Protein AF-0000000082277315 (afdb_homodimer)

InterPro domains:
  IPR001245 Serine-threonine/tyrosine-protein kinase, catalytic domain [PF07714] (69-162)
  IPR051681 Serine/Threonine Kinases and Pseudokinases [PTHR44329] (11-164)

Solvent-accessible surface area (backbone atoms only — not comparable to full-atom values): 19439 Å² total; per-residue (Å²): 88,40,28,60,16,49,54,48,20,63,37,40,36,70,86,67,42,54,58,70,57,54,70,34,89,86,45,87,74,48,63,67,55,51,46,50,50,53,29,51,53,30,44,48,53,31,43,68,71,67,44,79,49,62,67,54,46,22,33,33,71,58,37,20,47,40,60,59,55,57,34,49,66,54,69,73,36,47,70,58,49,49,32,45,37,27,26,23,46,17,48,48,43,46,23,73,73,66,74,42,64,61,56,69,90,52,57,48,82,54,45,53,57,40,38,62,71,63,49,72,74,80,70,58,62,77,53,70,68,38,85,45,59,60,48,46,28,48,49,52,30,22,55,46,25,54,38,70,53,57,91,74,25,54,52,34,57,59,41,23,48,42,33,45,52,34,49,52,53,54,50,50,54,50,48,55,53,49,54,58,61,63,72,102,88,39,26,58,19,54,47,53,19,56,39,40,37,68,87,67,42,53,57,70,57,54,70,34,89,85,44,89,74,49,62,66,55,50,45,49,50,53,27,52,53,31,44,48,53,31,44,67,72,67,46,79,49,60,67,52,44,21,35,31,71,54,41,18,48,37,61,59,54,58,34,48,65,53,69,74,37,46,72,58,49,50,32,44,42,26,25,22,46,17,47,50,44,46,22,72,74,66,74,44,63,61,56,69,90,50,57,48,81,55,44,55,58,40,39,62,71,64,49,72,74,81,69,57,64,77,54,69,68,37,85,45,61,59,46,46,26,49,50,51,30,21,56,45,27,54,39,71,53,57,91,76,25,54,51,36,58,57,40,23,48,42,33,45,51,34,52,52,54,53,50,50,56,51,48,56,52,50,52,57,59,64,70,99

Nearest PDB structures (foldseek):
  5ar7-assembly1_B  TM=7.232E-01  e=1.746E-03  Homo sapiens
  5wnj-assembly1_A  TM=7.230E-01  e=2.584E-03  Mus musculus
  5wnm-assembly1_A  TM=7.225E-01  e=2.850E-03  Mus musculus
  5wnl-assembly1_A  TM=7.245E-01  e=2.850E-03  Mus musculus
  5wni-assembly1_A  TM=7.100E-01  e=3.467E-03  Mus musculus

Secondary structure (DSSP, 8-state):
-----TTT-TTEETTTEEGGGGGSTT----HHHHHHHHHHHHHHHHHHHH---TT---SSTTT--SSTT--HHHHHTHHHHHHHHHHHHHHHHHHHHHSS-TTTTS-HHHHHHHHHTT--PPPPHHHHT---HHHHHHHHHHHHHT-SSGGGSPPHHHHHHHHHHHHHHHHHHHHHHHHHHH--/----BTTTBTTB-TTSSBGGGGGSTT----HHHHHHHHHHHHHHHHHHHH---TT---SSTTTTS-STT--HHHHHTHHHHHHHHHHHHHHHHHHHHHSS-TTTTS-HHHHHHHHHTT--PPPPHHHHT---HHHHHHHHHHHHHT-SSTTTSPPHHHHHHHHHHHHHHHHHHHHHHHHHHHH-

Structure (mmCIF, N/CA/C/O backbone):
data_AF-0000000082277315-model_v1
#
loop_
_entity.id
_entity.type
_entity.pdbx_description
1 polymer 'Protein tyrosine kinase'
#
loop_
_atom_site.group_PDB
_atom_site.id
_atom_site.type_symbol
_atom_site.label_atom_id
_atom_site.label_alt_id
_atom_site.label_comp_id
_atom_site.label_asym_id
_atom_site.label_entity_id
_atom_site.label_seq_id
_atom_site.pdbx_PDB_ins_code
_atom_site.Cartn_x
_atom_site.Cartn_y
_atom_site.Cartn_z
_atom_site.occupancy
_atom_site.B_iso_or_equiv
_atom_site.auth_seq_id
_atom_site.auth_comp_id
_atom_site.auth_asym_id
_atom_site.auth_atom_id
_atom_site.pdbx_PDB_model_num
ATOM 1 N N . MET A 1 1 ? -10.641 8.383 -9.906 1 24.12 1 MET A N 1
ATOM 2 C CA . MET A 1 1 ? -10.391 7.102 -9.242 1 24.12 1 MET A CA 1
ATOM 3 C C . MET A 1 1 ? -9.148 7.18 -8.359 1 24.12 1 MET A C 1
ATOM 5 O O . MET A 1 1 ? -8.07 7.547 -8.828 1 24.12 1 MET A O 1
ATOM 9 N N . TYR A 1 2 ? -9.297 7.551 -7.047 1 28.55 2 TYR A N 1
ATOM 10 C CA . TYR A 1 2 ? -8.289 7.711 -6.004 1 28.55 2 TYR A CA 1
ATOM 11 C C . TYR A 1 2 ? -7.762 6.359 -5.543 1 28.55 2 TYR A C 1
ATOM 13 O O . TYR A 1 2 ? -8.508 5.379 -5.488 1 28.55 2 TYR A O 1
ATOM 21 N N . GLY A 1 3 ? -6.621 6 -6.145 1 31.67 3 GLY A N 1
ATOM 22 C CA . GLY A 1 3 ? -6.098 4.734 -5.668 1 31.67 3 GLY A CA 1
ATOM 23 C C . GLY A 1 3 ? -5.289 4.863 -4.391 1 31.67 3 GLY A C 1
ATOM 24 O O . GLY A 1 3 ? -4.664 5.898 -4.148 1 31.67 3 GLY A O 1
ATOM 25 N N . TYR A 1 4 ? -5.926 4.379 -3.238 1 34.5 4 TYR A N 1
ATOM 26 C CA . TYR A 1 4 ? -5.215 4.32 -1.966 1 34.5 4 TYR A CA 1
ATOM 27 C C . TYR A 1 4 ? -4.207 3.176 -1.954 1 34.5 4 TYR A C 1
ATOM 29 O O . TYR A 1 4 ? -4.543 2.041 -2.301 1 34.5 4 TYR A O 1
ATOM 37 N N . CYS A 1 5 ? -3.027 3.422 -2.459 1 42.03 5 CYS A N 1
ATOM 38 C CA . CYS A 1 5 ? -2.025 2.391 -2.207 1 42.03 5 CYS A CA 1
ATOM 39 C C . CYS A 1 5 ? -1.66 2.334 -0.729 1 42.03 5 CYS A C 1
ATOM 41 O O . CYS A 1 5 ? -1.348 3.361 -0.122 1 42.03 5 CYS A O 1
ATOM 43 N N . SER A 1 6 ? -2.275 1.57 -0.048 1 37.38 6 SER A N 1
ATOM 44 C CA . SER A 1 6 ? -2.096 1.473 1.396 1 37.38 6 SER A CA 1
ATOM 45 C C . SER A 1 6 ? -0.789 2.123 1.837 1 37.38 6 SER A C 1
ATOM 47 O O . SER A 1 6 ? -0.78 2.959 2.744 1 37.38 6 SER A O 1
ATOM 49 N N . ASN A 1 7 ? 0.272 1.449 1.698 1 36.53 7 ASN A N 1
ATOM 50 C CA . ASN A 1 7 ? 1.237 2.137 2.549 1 36.53 7 ASN A CA 1
ATOM 51 C C . ASN A 1 7 ? 1.372 3.607 2.17 1 36.53 7 ASN A C 1
ATOM 53 O O . ASN A 1 7 ? 1.562 4.461 3.039 1 36.53 7 ASN A O 1
ATOM 57 N N . THR A 1 8 ? 1.85 4.465 1.651 1 38.5 8 THR A N 1
ATOM 58 C CA . THR A 1 8 ? 1.68 5.902 1.469 1 38.5 8 THR A CA 1
ATOM 59 C C . THR A 1 8 ? 1.26 6.219 0.036 1 38.5 8 THR A C 1
ATOM 61 O O . THR A 1 8 ? 2.109 6.422 -0.834 1 38.5 8 THR A O 1
ATOM 64 N N . GLY A 1 9 ? 0.463 5.395 -0.695 1 41.62 9 GLY A N 1
ATOM 65 C CA . GLY A 1 9 ? -0.089 5.664 -2.014 1 41.62 9 GLY A CA 1
ATOM 66 C C . GLY A 1 9 ? -0.983 6.891 -2.045 1 41.62 9 GLY A C 1
ATOM 67 O O . GLY A 1 9 ? -1.842 7.016 -2.922 1 41.62 9 GLY A O 1
ATOM 68 N N . LEU A 1 10 ? -1.229 7.434 -1.082 1 45.22 10 LEU A N 1
ATOM 69 C CA . LEU A 1 10 ? -2.215 8.492 -0.893 1 45.22 10 LEU A CA 1
ATOM 70 C C . LEU A 1 10 ? -2.176 9.484 -2.053 1 45.22 10 LEU A C 1
ATOM 72 O O . LEU A 1 10 ? -3.074 10.32 -2.191 1 45.22 10 LEU A O 1
ATOM 76 N N . PHE A 1 11 ? -1.15 9.414 -2.82 1 45.09 11 PHE A N 1
ATOM 77 C CA . PHE A 1 11 ? -1.023 10.742 -3.406 1 45.09 11 PHE A CA 1
ATOM 78 C C . PHE A 1 11 ? -1.822 10.844 -4.699 1 45.09 11 PHE A C 1
ATOM 80 O O . PHE A 1 11 ? -1.631 11.773 -5.484 1 45.09 11 PHE A O 1
ATOM 87 N N . ASN A 1 12 ? -2.662 9.75 -5.047 1 44.44 12 ASN A N 1
ATOM 88 C CA . ASN A 1 12 ? -3.367 10.18 -6.246 1 44.44 12 ASN A CA 1
ATOM 89 C C . ASN A 1 12 ? -4.512 11.133 -5.914 1 44.44 12 ASN A C 1
ATOM 91 O O . ASN A 1 12 ? -5.289 10.875 -4.992 1 44.44 12 ASN A O 1
ATOM 95 N N . TYR A 1 13 ? -4.289 12.43 -6.145 1 43.78 13 TYR A N 1
ATOM 96 C CA . TYR A 1 13 ? -5.324 13.438 -5.934 1 43.78 13 TYR A CA 1
ATOM 97 C C . TYR A 1 13 ? -6.488 13.234 -6.898 1 43.78 13 TYR A C 1
ATOM 99 O O . TYR A 1 13 ? -6.309 12.703 -7.996 1 43.78 13 TYR A O 1
ATOM 107 N N . ALA A 1 14 ? -7.723 13.383 -6.367 1 41.81 14 ALA A N 1
ATOM 108 C CA . ALA A 1 14 ? -9.047 13.156 -6.934 1 41.81 14 ALA A CA 1
ATOM 109 C C . ALA A 1 14 ? -9.055 13.414 -8.438 1 41.81 14 ALA A C 1
ATOM 111 O O . ALA A 1 14 ? -9.727 12.711 -9.195 1 41.81 14 ALA A O 1
ATOM 112 N N . ASP A 1 15 ? -8.562 14.359 -8.914 1 41.91 15 ASP A N 1
ATOM 113 C CA . ASP A 1 15 ? -8.75 14.641 -10.336 1 41.91 15 ASP A CA 1
ATOM 114 C C . ASP A 1 15 ? -7.77 13.844 -11.188 1 41.91 15 ASP A C 1
ATOM 116 O O . ASP A 1 15 ? -7.559 14.156 -12.359 1 41.91 15 ASP A O 1
ATOM 120 N N . GLY A 1 16 ? -7.297 12.891 -10.688 1 45 16 GLY A N 1
ATOM 121 C CA . GLY A 1 16 ? -6.512 12.023 -11.555 1 45 16 GLY A CA 1
ATOM 122 C C . GLY A 1 16 ? -5.039 12.383 -11.578 1 45 16 GLY A C 1
ATOM 123 O O . GLY A 1 16 ? -4.27 11.805 -12.352 1 45 16 GLY A O 1
ATOM 124 N N . GLY A 1 17 ? -4.57 13.438 -10.914 1 49.12 17 GLY A N 1
ATOM 125 C CA . GLY A 1 17 ? -3.18 13.852 -10.992 1 49.12 17 GLY A CA 1
ATOM 126 C C . GLY A 1 17 ? -2.395 13.547 -9.727 1 49.12 17 GLY A C 1
ATOM 127 O O . GLY A 1 17 ? -2.926 12.953 -8.789 1 49.12 17 GLY A O 1
ATOM 128 N N . ASP A 1 18 ? -1.073 13.617 -9.82 1 55.69 18 ASP A N 1
ATOM 129 C CA . ASP A 1 18 ? -0.131 13.492 -8.719 1 55.69 18 ASP A CA 1
ATOM 130 C C . ASP A 1 18 ? -0.121 14.75 -7.855 1 55.69 18 ASP A C 1
ATOM 132 O O . ASP A 1 18 ? -0.297 15.859 -8.367 1 55.69 18 ASP A O 1
ATOM 136 N N . LEU A 1 19 ? -0.274 14.617 -6.441 1 64.5 19 LEU A N 1
ATOM 137 C CA . LEU A 1 19 ? -0.244 15.727 -5.496 1 64.5 19 LEU A CA 1
ATOM 138 C C . LEU A 1 19 ? 0.859 16.719 -5.855 1 64.5 19 LEU A C 1
ATOM 140 O O . LEU A 1 19 ? 0.729 17.922 -5.605 1 64.5 19 LEU A O 1
ATOM 144 N N . TYR A 1 20 ? 1.837 16.203 -6.523 1 63.91 20 TYR A N 1
ATOM 145 C CA . TYR A 1 20 ? 2.969 17.062 -6.883 1 63.91 20 TYR A CA 1
ATOM 146 C C . TYR A 1 20 ? 2.576 18.062 -7.961 1 63.91 20 TYR A C 1
ATOM 148 O O . TYR A 1 20 ? 3.172 19.125 -8.062 1 63.91 20 TYR A O 1
ATOM 156 N N . ASP A 1 21 ? 1.551 17.609 -8.68 1 65.56 21 ASP A N 1
ATOM 157 C CA . ASP A 1 21 ? 1.138 18.469 -9.781 1 65.56 21 ASP A CA 1
ATOM 158 C C . ASP A 1 21 ? 0.374 19.688 -9.273 1 65.56 21 ASP A C 1
ATOM 160 O O . ASP A 1 21 ? 0.238 20.688 -9.984 1 65.56 21 ASP A O 1
ATOM 164 N N . ILE A 1 22 ? -0.056 19.562 -8.078 1 66.75 22 ILE A N 1
ATOM 165 C CA . ILE A 1 22 ? -0.877 20.625 -7.52 1 66.75 22 ILE A CA 1
ATOM 166 C C . ILE A 1 22 ? -0.045 21.906 -7.383 1 66.75 22 ILE A C 1
ATOM 168 O O . ILE A 1 22 ? -0.572 23.016 -7.492 1 66.75 22 ILE A O 1
ATOM 172 N N . PHE A 1 23 ? 1.236 21.734 -7.133 1 64.44 23 PHE A N 1
ATOM 173 C CA . PHE A 1 23 ? 2.047 22.922 -6.859 1 64.44 23 PHE A CA 1
ATOM 174 C C . PHE A 1 23 ? 2.807 23.359 -8.102 1 64.44 23 PHE A C 1
ATOM 176 O O . PHE A 1 23 ? 3.672 24.234 -8.039 1 64.44 23 PHE A O 1
ATOM 183 N N . ASP A 1 24 ? 2.516 22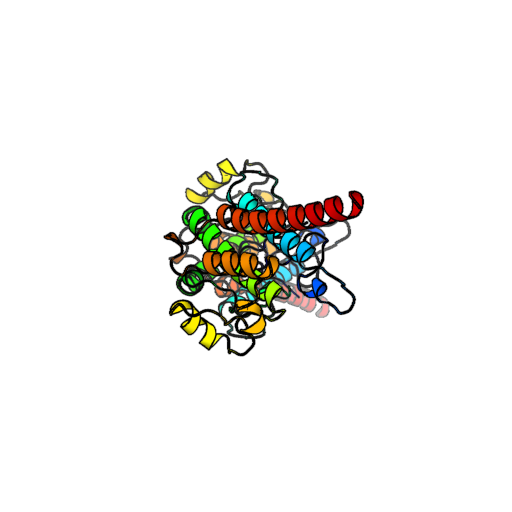.688 -9.125 1 62.91 24 ASP A N 1
ATOM 184 C CA . ASP A 1 24 ? 3.146 23.172 -10.352 1 62.91 24 ASP A CA 1
ATOM 185 C C . ASP A 1 24 ? 2.678 24.594 -10.695 1 62.91 24 ASP A C 1
ATOM 187 O O . ASP A 1 24 ? 1.579 25 -10.312 1 62.91 24 ASP A O 1
ATOM 191 N N . ALA A 1 25 ? 3.67 25.422 -11.195 1 58.97 25 ALA A N 1
ATOM 192 C CA . ALA A 1 25 ? 3.652 26.859 -11.477 1 58.97 25 ALA A CA 1
ATOM 193 C C . ALA A 1 25 ? 2.289 27.297 -12.008 1 58.97 25 ALA A C 1
ATOM 195 O O . ALA A 1 25 ? 1.858 28.422 -11.766 1 58.97 25 ALA A O 1
ATOM 196 N N . ASN A 1 26 ? 1.71 26.406 -12.625 1 56.66 26 ASN A N 1
ATOM 197 C CA . ASN A 1 26 ? 0.516 26.922 -13.289 1 56.66 26 ASN A CA 1
ATOM 198 C C . ASN A 1 26 ? -0.729 26.719 -12.422 1 56.66 26 ASN A C 1
ATOM 200 O O . ASN A 1 26 ? -1.847 26.984 -12.875 1 56.66 26 ASN A O 1
ATOM 204 N N . THR A 1 27 ? -0.459 26.281 -11.227 1 62.97 27 THR A N 1
ATOM 205 C CA . THR A 1 27 ? -1.679 26.047 -10.461 1 62.97 27 THR A CA 1
ATOM 206 C C . THR A 1 27 ? -1.83 27.094 -9.367 1 62.97 27 THR A C 1
ATOM 208 O O . THR A 1 27 ? -0.879 27.375 -8.633 1 62.97 27 THR A O 1
ATOM 211 N N . ASN A 1 28 ? -2.799 28.062 -9.5 1 77.69 28 ASN A N 1
ATOM 212 C CA . ASN A 1 28 ? -3.193 29 -8.461 1 77.69 28 ASN A CA 1
ATOM 213 C C . ASN A 1 28 ? -4.145 28.359 -7.457 1 77.69 28 ASN A C 1
ATOM 215 O O . ASN A 1 28 ? -5.312 28.734 -7.367 1 77.69 28 ASN A O 1
ATOM 219 N N . ILE A 1 29 ? -3.607 27.438 -6.629 1 82.12 29 ILE A N 1
ATOM 220 C CA . ILE A 1 29 ? -4.461 26.75 -5.664 1 82.12 29 ILE A CA 1
ATOM 221 C C . ILE A 1 29 ? -4.5 27.547 -4.359 1 82.12 29 ILE A C 1
ATOM 223 O O . ILE A 1 29 ? -3.465 28 -3.869 1 82.12 29 ILE A O 1
ATOM 227 N N . THR A 1 30 ? -5.762 27.844 -3.873 1 88.94 30 THR A N 1
ATOM 228 C CA . THR A 1 30 ? -5.961 28.625 -2.654 1 88.94 30 THR A CA 1
ATOM 229 C C . THR A 1 30 ? -5.82 27.734 -1.42 1 88.94 30 THR A C 1
ATOM 231 O O . THR A 1 30 ? -5.945 26.516 -1.511 1 88.94 30 THR A O 1
ATOM 234 N N . PRO A 1 31 ? -5.598 28.328 -0.306 1 91.19 31 PRO A N 1
ATOM 235 C CA . PRO A 1 31 ? -5.566 27.578 0.947 1 91.19 31 PRO A CA 1
ATOM 236 C C . PRO A 1 31 ? -6.859 26.812 1.208 1 91.19 31 PRO A C 1
ATOM 238 O O . PRO A 1 31 ? -6.828 25.688 1.729 1 91.19 31 PRO A O 1
ATOM 241 N N . GLN A 1 32 ? -7.906 27.438 0.818 1 92.44 32 GLN A N 1
ATOM 242 C CA . GLN A 1 32 ? -9.188 26.766 1.01 1 92.44 32 GLN A CA 1
ATOM 243 C C . GLN A 1 32 ? -9.289 25.516 0.15 1 92.44 32 GLN A C 1
ATOM 245 O O . GLN A 1 32 ? -9.781 24.469 0.607 1 92.44 32 GLN A O 1
ATOM 250 N N . GLN A 1 33 ? -8.828 25.609 -1.026 1 88.38 33 GLN A N 1
ATOM 251 C CA . GLN A 1 33 ? -8.828 24.453 -1.924 1 88.38 33 GLN A CA 1
ATOM 252 C C . GLN A 1 33 ? -7.91 23.359 -1.406 1 88.38 33 GLN A C 1
ATOM 254 O O . GLN A 1 33 ? -8.242 22.172 -1.482 1 88.38 33 GLN A O 1
ATOM 259 N N . LEU A 1 34 ? -6.797 23.719 -0.862 1 89.06 34 LEU A N 1
ATOM 260 C CA . LEU A 1 34 ? -5.859 22.75 -0.308 1 89.06 34 LEU A CA 1
ATOM 261 C C . LEU A 1 34 ? -6.473 22.031 0.888 1 89.06 34 LEU A C 1
ATOM 263 O O . LEU A 1 34 ? -6.328 20.812 1.023 1 89.06 34 LEU A O 1
ATOM 267 N N . LEU A 1 35 ? -7.125 22.812 1.661 1 92.94 35 LEU A N 1
ATOM 268 C CA . LEU A 1 35 ? -7.789 22.219 2.818 1 92.94 35 LEU A CA 1
ATOM 269 C C . LEU A 1 35 ? -8.891 21.266 2.385 1 92.94 35 LEU A C 1
ATOM 271 O O . LEU A 1 35 ? -9.094 20.219 3.004 1 92.94 35 LEU A O 1
ATOM 275 N N . HIS A 1 36 ? -9.594 21.641 1.36 1 90.25 36 HIS A N 1
ATOM 276 C CA . HIS A 1 36 ? -10.641 20.781 0.815 1 90.25 36 HIS A CA 1
ATOM 277 C C . HIS A 1 36 ? -10.062 19.484 0.282 1 90.25 36 HIS A C 1
ATOM 279 O O . HIS A 1 36 ? -10.625 18.406 0.5 1 90.25 36 HIS A O 1
ATOM 285 N N . ILE A 1 37 ? -8.984 19.547 -0.339 1 84.19 37 ILE A N 1
ATOM 286 C CA . ILE A 1 37 ? -8.297 18.359 -0.854 1 84.19 37 ILE A CA 1
ATOM 287 C C . ILE A 1 37 ? -7.875 17.469 0.307 1 84.19 37 ILE A C 1
ATOM 289 O O . ILE A 1 37 ? -8.117 16.266 0.284 1 84.19 37 ILE A O 1
ATOM 293 N N . ALA A 1 38 ? -7.301 18.109 1.298 1 89.5 38 ALA A N 1
ATOM 294 C CA . ALA A 1 38 ? -6.859 17.359 2.471 1 89.5 38 ALA A CA 1
ATOM 295 C C . ALA A 1 38 ? -8.023 16.641 3.131 1 89.5 38 ALA A C 1
ATOM 297 O O . ALA A 1 38 ? -7.922 15.453 3.469 1 89.5 38 ALA A O 1
ATOM 298 N N . TYR A 1 39 ? -9.117 17.328 3.213 1 90.88 39 TYR A N 1
ATOM 299 C CA . TYR A 1 39 ? -10.312 16.75 3.811 1 90.88 39 TYR A CA 1
ATOM 300 C C . TYR A 1 39 ? -10.812 15.57 2.994 1 90.88 39 TYR A C 1
ATOM 302 O O . TYR A 1 39 ? -11.094 14.5 3.547 1 90.88 39 TYR A O 1
ATOM 310 N N . ASN A 1 40 ? -10.867 15.727 1.747 1 84.19 40 ASN A N 1
ATOM 311 C CA . ASN A 1 40 ? -11.406 14.688 0.871 1 84.19 40 ASN A CA 1
ATOM 312 C C . ASN A 1 40 ? -10.531 13.438 0.886 1 84.19 40 ASN A C 1
ATOM 314 O O . ASN A 1 40 ? -11.047 12.312 0.921 1 84.19 40 ASN A O 1
ATOM 318 N N . ILE A 1 41 ? -9.273 13.625 0.928 1 80.81 41 ILE A N 1
ATOM 319 C CA . ILE A 1 41 ? -8.367 12.484 0.966 1 80.81 41 ILE A CA 1
ATOM 320 C C . ILE A 1 41 ? -8.523 11.742 2.295 1 80.81 41 ILE A C 1
ATOM 322 O O . ILE A 1 41 ? -8.586 10.516 2.326 1 80.81 41 ILE A O 1
ATOM 326 N N . THR A 1 42 ? -8.602 12.492 3.338 1 87.31 42 THR A N 1
ATOM 327 C CA . THR A 1 42 ? -8.719 11.898 4.664 1 87.31 42 THR A CA 1
ATOM 328 C C . THR A 1 42 ? -10.039 11.148 4.805 1 87.31 42 THR A C 1
ATOM 330 O O . THR A 1 42 ? -10.086 10.062 5.375 1 87.31 42 THR A O 1
ATOM 333 N N . MET A 1 43 ? -11.07 11.75 4.273 1 86.06 43 MET A N 1
ATOM 334 C CA . MET A 1 43 ? -12.375 11.094 4.316 1 86.06 43 MET A CA 1
ATOM 335 C C . MET A 1 43 ? -12.367 9.812 3.479 1 86.06 43 MET A C 1
ATOM 337 O O . MET A 1 43 ? -13 8.828 3.844 1 86.06 43 MET A O 1
ATOM 341 N N . SER A 1 44 ? -11.688 9.906 2.385 1 78.06 44 SER A N 1
ATOM 342 C CA . SER A 1 44 ? -11.57 8.711 1.558 1 78.06 44 SER A CA 1
ATOM 343 C C . SER A 1 44 ? -10.852 7.59 2.305 1 78.06 44 SER A C 1
ATOM 345 O O . SER A 1 44 ? -11.227 6.422 2.197 1 78.06 44 SER A O 1
ATOM 347 N N . LEU A 1 45 ? -9.812 7.945 3.033 1 79.12 45 LEU A N 1
ATOM 348 C CA . LEU A 1 45 ? -9.094 6.984 3.863 1 79.12 45 LEU A CA 1
ATOM 349 C C . LEU A 1 45 ? -10.023 6.352 4.891 1 79.12 45 LEU A C 1
ATOM 351 O O . LEU A 1 45 ? -9.984 5.137 5.102 1 79.12 45 LEU A O 1
ATOM 355 N N . HIS A 1 46 ? -10.82 7.168 5.5 1 82.5 46 HIS A N 1
ATOM 356 C CA . HIS A 1 46 ? -11.781 6.672 6.477 1 82.5 46 HIS A CA 1
ATOM 357 C C . HIS A 1 46 ? -12.734 5.668 5.844 1 82.5 46 HIS A C 1
ATOM 359 O O . HIS A 1 46 ? -12.969 4.594 6.398 1 82.5 46 HIS A O 1
ATOM 365 N N . HIS A 1 47 ? -13.266 6.004 4.719 1 76.62 47 HIS A N 1
ATOM 366 C CA . HIS A 1 47 ? -14.234 5.145 4.043 1 76.62 47 HIS A CA 1
ATOM 367 C C . HIS A 1 47 ? -13.594 3.836 3.596 1 76.62 47 HIS A C 1
ATOM 369 O O . HIS A 1 47 ? -14.227 2.779 3.658 1 76.62 47 HIS A O 1
ATOM 375 N N . ALA A 1 48 ? -12.391 3.961 3.152 1 70.56 48 ALA A N 1
ATOM 376 C CA . ALA A 1 48 ? -11.68 2.771 2.693 1 70.56 48 ALA A CA 1
ATOM 377 C C . ALA A 1 48 ? -11.508 1.761 3.826 1 70.56 48 ALA A C 1
ATOM 379 O O . ALA A 1 48 ? -11.5 0.55 3.588 1 70.56 48 ALA A O 1
ATOM 380 N N . HIS A 1 49 ? -11.398 2.209 5.031 1 73 49 HIS A N 1
ATOM 381 C CA . HIS A 1 49 ? -11.133 1.316 6.152 1 73 49 HIS A CA 1
ATOM 382 C C . HIS A 1 49 ? -12.422 0.942 6.879 1 73 49 HIS A C 1
ATOM 384 O O . HIS A 1 49 ? -12.445 0.001 7.672 1 73 49 HIS A O 1
ATOM 390 N N . ASN A 1 50 ? -13.461 1.627 6.754 1 65.75 50 ASN A N 1
ATOM 391 C CA . ASN A 1 50 ? -14.664 1.371 7.539 1 65.75 50 ASN A CA 1
ATOM 392 C C . ASN A 1 50 ? -15.828 0.929 6.656 1 65.75 50 ASN A C 1
ATOM 394 O O . ASN A 1 50 ? -16.875 0.514 7.16 1 65.75 50 ASN A O 1
ATOM 398 N N . PHE A 1 51 ? -15.914 1.322 5.41 1 55.72 51 PHE A N 1
ATOM 399 C CA . PHE A 1 51 ? -17.062 0.906 4.605 1 55.72 51 PHE A CA 1
ATOM 400 C C . PHE A 1 51 ? -16.734 -0.356 3.814 1 55.72 51 PHE A C 1
ATOM 402 O O . PHE A 1 51 ? -15.609 -0.52 3.332 1 55.72 51 PHE A O 1
ATOM 409 N N . ASP A 1 52 ? -17.312 -1.422 4.254 1 49.41 52 ASP A N 1
ATOM 410 C CA . ASP A 1 52 ? -17.344 -2.695 3.539 1 49.41 52 ASP A CA 1
ATOM 411 C C . ASP A 1 52 ? -17.688 -2.488 2.066 1 49.41 52 ASP A C 1
ATOM 413 O O . ASP A 1 52 ? -18.188 -3.406 1.404 1 49.41 52 ASP A O 1
ATOM 417 N N . ASP A 1 53 ? -17.75 -1.292 1.78 1 43.59 53 ASP A N 1
ATOM 418 C CA . ASP A 1 53 ? -18.266 -1.181 0.42 1 43.59 53 ASP A CA 1
ATOM 419 C C . ASP A 1 53 ? -17.375 -1.916 -0.572 1 43.59 53 ASP A C 1
ATOM 421 O O . ASP A 1 53 ? -16.172 -1.642 -0.653 1 43.59 53 ASP A O 1
ATOM 425 N N . GLU A 1 54 ? -17.891 -3.076 -0.729 1 43.31 54 GLU A N 1
ATOM 426 C CA . GLU A 1 54 ? -17.375 -3.957 -1.78 1 43.31 54 GLU A CA 1
ATOM 427 C C . GLU A 1 54 ? -16.734 -3.156 -2.904 1 43.31 54 GLU A C 1
ATOM 429 O O . GLU A 1 54 ? -15.867 -3.674 -3.621 1 43.31 54 GLU A O 1
ATOM 434 N N . ASP A 1 55 ? -17.391 -1.971 -3.186 1 38.53 55 ASP A N 1
ATOM 435 C CA . ASP A 1 55 ? -17.094 -1.244 -4.414 1 38.53 55 ASP A CA 1
ATOM 436 C C . ASP A 1 55 ? -15.969 -0.239 -4.195 1 38.53 55 ASP A C 1
ATOM 438 O O . ASP A 1 55 ? -15.711 0.616 -5.047 1 38.53 55 ASP A O 1
ATOM 442 N N . ALA A 1 56 ? -15.711 -0.111 -2.938 1 39.12 56 ALA A N 1
ATOM 443 C CA . ALA A 1 56 ? -14.742 0.975 -2.826 1 39.12 56 ALA A CA 1
ATOM 444 C C . ALA A 1 56 ? -13.492 0.678 -3.648 1 39.12 56 ALA A C 1
ATOM 446 O O . ALA A 1 56 ? -12.68 -0.173 -3.273 1 39.12 56 ALA A O 1
ATOM 447 N N . ARG A 1 57 ? -13.805 0.666 -4.945 1 34.19 57 ARG A N 1
ATOM 448 C CA . ARG A 1 57 ? -12.781 0.557 -5.984 1 34.19 57 ARG A CA 1
ATOM 449 C C . ARG A 1 57 ? -11.656 1.558 -5.75 1 34.19 57 ARG A C 1
ATOM 451 O O . ARG A 1 57 ? -11.906 2.76 -5.629 1 34.19 57 ARG A O 1
ATOM 458 N N . CYS A 1 58 ? -10.922 1.192 -4.84 1 35.41 58 CYS A N 1
ATOM 459 C CA . CYS A 1 58 ? -9.773 2.082 -4.914 1 35.41 58 CYS A CA 1
ATOM 460 C C . CYS A 1 58 ? -9.492 2.49 -6.355 1 35.41 58 CYS A C 1
ATOM 462 O O . CYS A 1 58 ? -9.711 1.708 -7.281 1 35.41 58 CYS A O 1
ATOM 464 N N . GLY A 1 59 ? -9.977 3.525 -6.609 1 32.41 59 GLY A N 1
ATOM 465 C CA . GLY A 1 59 ? -9.758 3.979 -7.973 1 32.41 59 GLY A CA 1
ATOM 466 C C . GLY A 1 59 ? -8.648 3.221 -8.68 1 32.41 59 GLY A C 1
ATOM 467 O O . GLY A 1 59 ? -8.383 3.463 -9.859 1 32.41 59 GLY A O 1
ATOM 468 N N . PHE A 1 60 ? -7.605 3.041 -8.133 1 31.41 60 PHE A N 1
ATOM 469 C CA . PHE A 1 60 ? -6.652 2.293 -8.945 1 31.41 60 PHE A CA 1
ATOM 470 C C . PHE A 1 60 ? -7.07 0.833 -9.062 1 31.41 60 PHE A C 1
ATOM 472 O O . PHE A 1 60 ? -7.461 0.21 -8.07 1 31.41 60 PHE A O 1
ATOM 479 N N . ARG A 1 61 ? -7.57 0.582 -10.055 1 33.84 61 ARG A N 1
ATOM 480 C CA . ARG A 1 61 ? -8.117 -0.728 -10.391 1 33.84 61 ARG A CA 1
ATOM 481 C C . ARG A 1 61 ? -7.355 -1.84 -9.68 1 33.84 61 ARG A C 1
ATOM 483 O O . ARG A 1 61 ? -7.844 -2.967 -9.578 1 33.84 61 ARG A O 1
ATOM 490 N N . VAL A 1 62 ? -6.09 -1.672 -9.562 1 35.19 62 VAL A N 1
ATOM 491 C CA . VAL A 1 62 ? -5.492 -2.846 -8.938 1 35.19 62 VAL A CA 1
ATOM 492 C C . VAL A 1 62 ? -6.121 -3.08 -7.566 1 35.19 62 VAL A C 1
ATOM 494 O O . VAL A 1 62 ? -6.418 -4.219 -7.195 1 35.19 62 VAL A O 1
ATOM 497 N N . GLY A 1 63 ? -5.922 -1.988 -6.582 1 37.34 63 GLY A N 1
ATOM 498 C CA . GLY A 1 63 ? -6.344 -2.273 -5.223 1 37.34 63 GLY A CA 1
ATOM 499 C C . GLY A 1 63 ? -7.852 -2.287 -5.055 1 37.34 63 GLY A C 1
ATOM 500 O O . GLY A 1 63 ? -8.359 -2.121 -3.947 1 37.34 63 GLY A O 1
ATOM 501 N N . LYS A 1 64 ? -8.406 -2.004 -6.086 1 37.75 64 LYS A N 1
ATOM 502 C CA . LYS A 1 64 ? -9.844 -2.131 -5.863 1 37.75 64 LYS A CA 1
ATOM 503 C C . LYS A 1 64 ? -10.164 -3.416 -5.105 1 37.75 64 LYS A C 1
ATOM 505 O O . LYS A 1 64 ? -11.328 -3.818 -5.027 1 37.75 64 LYS A O 1
ATOM 510 N N . ASN A 1 65 ? -9.164 -4.262 -5.02 1 42.19 65 ASN A N 1
ATOM 511 C CA . ASN A 1 65 ? -9.742 -5.531 -4.594 1 42.19 65 ASN A CA 1
ATOM 512 C C . ASN A 1 65 ? -10.227 -5.469 -3.15 1 42.19 65 ASN A C 1
ATOM 514 O O . ASN A 1 65 ? -9.453 -5.172 -2.24 1 42.19 65 ASN A O 1
ATOM 518 N N . GLY A 1 66 ? -11.438 -5.016 -3.08 1 47.69 66 GLY A N 1
ATOM 519 C CA . GLY A 1 66 ? -12.344 -5.047 -1.944 1 47.69 66 GLY A CA 1
ATOM 520 C C . GLY A 1 66 ? -11.922 -6.027 -0.867 1 47.69 66 GLY A C 1
ATOM 521 O O . GLY A 1 66 ? -12.758 -6.68 -0.248 1 47.69 66 GLY A O 1
ATOM 522 N N . GLY A 1 67 ? -10.562 -6.082 -0.603 1 60.88 67 GLY A N 1
ATOM 523 C CA . GLY A 1 67 ? -10.227 -6.922 0.534 1 60.88 67 GLY A CA 1
ATOM 524 C C . GLY A 1 67 ? -9.883 -8.344 0.141 1 60.88 67 GLY A C 1
ATOM 525 O O . GLY A 1 67 ? -9.398 -9.125 0.967 1 60.88 67 GLY A O 1
ATOM 526 N N . SER A 1 68 ? -10.102 -8.664 -1.134 1 67.06 68 SER A N 1
ATOM 527 C CA . SER A 1 68 ? -9.906 -10.062 -1.504 1 67.06 68 SER A CA 1
ATOM 528 C C . SER A 1 68 ? -8.43 -10.391 -1.701 1 67.06 68 SER A C 1
ATOM 530 O O . SER A 1 68 ? -8.055 -11.562 -1.787 1 67.06 68 SER A O 1
ATOM 532 N N . TYR A 1 69 ? -7.543 -9.445 -1.625 1 71.56 69 TYR A N 1
ATOM 533 C CA . TYR A 1 69 ? -6.125 -9.672 -1.881 1 71.56 69 TYR A CA 1
ATOM 534 C C . TYR A 1 69 ? -5.324 -9.648 -0.583 1 71.56 69 TYR A C 1
ATOM 536 O O . TYR A 1 69 ? -4.105 -9.836 -0.594 1 71.56 69 TYR A O 1
ATOM 544 N N . ARG A 1 70 ? -6.098 -9.57 0.487 1 77.88 70 ARG A N 1
ATOM 545 C CA . ARG A 1 70 ? -5.41 -9.422 1.766 1 77.88 70 ARG A CA 1
ATOM 546 C C . ARG A 1 70 ? -4.883 -10.766 2.264 1 77.88 70 ARG A C 1
ATOM 548 O O . ARG A 1 70 ? -5.543 -11.789 2.104 1 77.88 70 ARG A O 1
ATOM 555 N N . SER A 1 71 ? -3.742 -10.641 2.863 1 83.94 71 SER A N 1
ATOM 556 C CA . SER A 1 71 ? -3.154 -11.805 3.518 1 83.94 71 SER A CA 1
ATOM 557 C C . SER A 1 71 ? -3.84 -12.102 4.848 1 83.94 71 SER A C 1
ATOM 559 O O . SER A 1 71 ? -4.566 -11.25 5.379 1 83.94 71 SER A O 1
ATOM 561 N N . PRO A 1 72 ? -3.635 -13.352 5.34 1 88.06 72 PRO A N 1
ATOM 562 C CA . PRO A 1 72 ? -4.25 -13.68 6.625 1 88.06 72 PRO A CA 1
ATOM 563 C C . PRO A 1 72 ? -3.889 -12.68 7.723 1 88.06 72 PRO A C 1
ATOM 565 O O . PRO A 1 72 ? -4.754 -12.273 8.5 1 88.06 72 PRO A O 1
ATOM 568 N N . GLU A 1 73 ? -2.625 -12.258 7.852 1 83.94 73 GLU A N 1
ATOM 569 C CA . GLU A 1 73 ? -2.191 -11.344 8.906 1 83.94 73 GLU A CA 1
ATOM 570 C C . GLU A 1 73 ? -2.738 -9.938 8.68 1 83.94 73 GLU A C 1
ATOM 572 O O . GLU A 1 73 ? -2.961 -9.195 9.633 1 83.94 73 GLU A O 1
ATOM 577 N N . GLU A 1 74 ? -2.912 -9.5 7.414 1 78.31 74 GLU A N 1
ATOM 578 C CA . GLU A 1 74 ? -3.484 -8.188 7.125 1 78.31 74 GLU A CA 1
ATOM 579 C C . GLU A 1 74 ? -4.895 -8.062 7.699 1 78.31 74 GLU A C 1
ATOM 581 O O . GLU A 1 74 ? -5.297 -6.984 8.141 1 78.31 74 GLU A O 1
ATOM 586 N N . TYR A 1 75 ? -5.625 -9.164 7.645 1 76 75 TYR A N 1
ATOM 587 C CA . TYR A 1 75 ? -6.973 -9.141 8.195 1 76 75 TYR A CA 1
ATOM 588 C C . TYR A 1 75 ? -6.941 -8.984 9.711 1 76 75 TYR A C 1
ATOM 590 O O . TYR A 1 75 ? -7.863 -8.414 10.305 1 76 75 TYR A O 1
ATOM 598 N N . ASN A 1 76 ? -5.828 -9.453 10.273 1 76.94 76 ASN A N 1
ATOM 599 C CA . ASN A 1 76 ? -5.688 -9.367 11.727 1 76.94 76 ASN A CA 1
ATOM 600 C C . ASN A 1 76 ? -5.289 -7.957 12.164 1 76.94 76 ASN A C 1
ATOM 602 O O . ASN A 1 76 ? -5.539 -7.566 13.305 1 76.94 76 ASN A O 1
ATOM 606 N N . TYR A 1 77 ? -4.707 -7.168 11.219 1 76 77 TYR A N 1
ATOM 607 C CA . TYR A 1 77 ? -4.133 -5.883 11.602 1 76 77 TYR A CA 1
ATOM 608 C C . TYR A 1 77 ? -4.906 -4.73 10.969 1 76 77 TYR A C 1
ATOM 610 O O . TYR A 1 77 ? -4.332 -3.688 10.656 1 76 77 TYR A O 1
ATOM 618 N N . GLU A 1 78 ? -6.164 -4.934 10.812 1 69.44 78 GLU A N 1
ATOM 619 C CA . GLU A 1 78 ? -6.961 -3.924 10.125 1 69.44 78 GLU A CA 1
ATOM 620 C C . GLU A 1 78 ? -6.875 -2.576 10.836 1 69.44 78 GLU A C 1
ATOM 622 O O . GLU A 1 78 ? -6.738 -1.536 10.188 1 69.44 78 GLU A O 1
ATOM 627 N N . LEU A 1 79 ? -7.062 -2.582 12.195 1 66.94 79 LEU A N 1
ATOM 628 C CA . LEU A 1 79 ? -6.945 -1.341 12.953 1 66.94 79 LEU A CA 1
ATOM 629 C C . LEU A 1 79 ? -5.574 -0.703 12.75 1 66.94 79 LEU A C 1
ATOM 631 O O . LEU A 1 79 ? -5.48 0.494 12.469 1 66.94 79 LEU A O 1
ATOM 635 N N . GLU A 1 80 ? -4.578 -1.483 12.844 1 75.56 80 GLU A N 1
ATOM 636 C CA . GLU A 1 80 ? -3.215 -0.987 12.68 1 75.56 80 GLU A CA 1
ATOM 637 C C . GLU A 1 80 ? -3.002 -0.423 11.273 1 75.56 80 GLU A C 1
ATOM 639 O O . GLU A 1 80 ? -2.309 0.582 11.102 1 75.56 80 GLU A O 1
ATOM 644 N N . ASN A 1 81 ? -3.727 -0.969 10.398 1 74.5 81 ASN A N 1
ATOM 645 C CA . ASN A 1 81 ? -3.592 -0.524 9.016 1 74.5 81 ASN A CA 1
ATOM 646 C C . ASN A 1 81 ? -4.16 0.877 8.82 1 74.5 81 ASN A C 1
ATOM 648 O O . ASN A 1 81 ? -3.568 1.702 8.117 1 74.5 81 ASN A O 1
ATOM 652 N N . GLU A 1 82 ? -5.254 1.108 9.445 1 81.31 82 GLU A N 1
ATOM 653 C CA . GLU A 1 82 ? -5.797 2.459 9.352 1 81.31 82 GLU A CA 1
ATOM 654 C C . GLU A 1 82 ? -4.852 3.479 9.984 1 81.31 82 GLU A C 1
ATOM 656 O O . GLU A 1 82 ? -4.641 4.562 9.438 1 81.31 82 GLU A O 1
ATOM 661 N N . LYS A 1 83 ? -4.309 3.076 11.133 1 87.56 83 LYS A N 1
ATOM 662 C CA . LYS A 1 83 ? -3.461 4 11.875 1 87.56 83 LYS A CA 1
ATOM 663 C C . LYS A 1 83 ? -2.176 4.312 11.109 1 87.56 83 LYS A C 1
ATOM 665 O O . LYS A 1 83 ? -1.678 5.438 11.156 1 87.56 83 LYS A O 1
ATOM 670 N N . VAL A 1 84 ? -1.703 3.33 10.477 1 83.06 84 VAL A N 1
ATOM 671 C CA . VAL A 1 84 ? -0.521 3.518 9.641 1 83.06 84 VAL A CA 1
ATOM 672 C C . VAL A 1 84 ? -0.824 4.52 8.531 1 83.06 84 VAL A C 1
ATOM 674 O O . VAL A 1 84 ? -0.028 5.422 8.266 1 83.06 84 VAL A O 1
ATOM 677 N N . ASP A 1 85 ? -1.969 4.379 7.945 1 80.19 85 ASP A N 1
ATOM 678 C CA . ASP A 1 85 ? -2.379 5.273 6.871 1 80.19 85 ASP A CA 1
ATOM 679 C C . ASP A 1 85 ? -2.615 6.688 7.391 1 80.19 85 ASP A C 1
ATOM 681 O O . ASP A 1 85 ? -2.344 7.668 6.691 1 80.19 85 ASP A O 1
ATOM 685 N N . VAL A 1 86 ? -3.109 6.742 8.5 1 89.12 86 VAL A N 1
ATOM 686 C CA . VAL A 1 86 ? -3.328 8.047 9.117 1 89.12 86 VAL A CA 1
ATOM 687 C C . VAL A 1 86 ? -1.987 8.75 9.328 1 89.12 86 VAL A C 1
ATOM 689 O O . VAL A 1 86 ? -1.864 9.953 9.094 1 89.12 86 VAL A O 1
ATOM 692 N N . TYR A 1 87 ? -1.022 8.008 9.766 1 90.75 87 TYR A N 1
ATOM 693 C CA . TYR A 1 87 ? 0.308 8.594 9.898 1 90.75 87 TYR A CA 1
ATOM 694 C C . TYR A 1 87 ? 0.8 9.141 8.57 1 90.75 87 TYR A C 1
ATOM 696 O O . TYR A 1 87 ? 1.33 10.25 8.5 1 90.75 87 TYR A O 1
ATOM 704 N N . SER A 1 88 ? 0.627 8.383 7.594 1 84.06 88 SER A N 1
ATOM 705 C CA . SER A 1 88 ? 1.016 8.812 6.254 1 84.06 88 SER A CA 1
ATOM 706 C C . SER A 1 88 ? 0.288 10.086 5.852 1 84.06 88 SER A C 1
ATOM 708 O O . SER A 1 88 ? 0.843 10.93 5.141 1 84.06 88 SER A O 1
ATOM 710 N N . MET A 1 89 ? -0.96 10.102 6.25 1 87.5 89 MET A N 1
ATOM 711 C CA . MET A 1 89 ? -1.714 11.32 5.98 1 87.5 89 MET A CA 1
ATOM 712 C C . MET A 1 89 ? -1.048 12.531 6.637 1 87.5 89 MET A C 1
ATOM 714 O O . MET A 1 89 ? -1.039 13.617 6.066 1 87.5 89 MET A O 1
ATOM 718 N N . GLY A 1 90 ? -0.545 12.336 7.793 1 92.94 90 GLY A N 1
ATOM 719 C CA . GLY A 1 90 ? 0.238 13.391 8.414 1 92.94 90 GLY A CA 1
ATOM 720 C C . GLY A 1 90 ? 1.367 13.898 7.535 1 92.94 90 GLY A C 1
ATOM 721 O O . GLY A 1 90 ? 1.575 15.109 7.418 1 92.94 90 GLY A O 1
ATOM 722 N N . ASN A 1 91 ? 2.033 13.031 6.961 1 88.44 91 ASN A N 1
ATOM 723 C CA . ASN A 1 91 ? 3.105 13.391 6.039 1 88.44 91 ASN A CA 1
ATOM 724 C C . ASN A 1 91 ? 2.57 14.148 4.828 1 88.44 91 ASN A C 1
ATOM 726 O O . ASN A 1 91 ? 3.227 15.062 4.316 1 88.44 91 ASN A O 1
ATOM 730 N N . VAL A 1 92 ? 1.462 13.773 4.352 1 86.19 92 VAL A N 1
ATOM 731 C CA . VAL A 1 92 ? 0.825 14.461 3.236 1 86.19 92 VAL A CA 1
ATOM 732 C C . VAL A 1 92 ? 0.467 15.891 3.645 1 86.19 92 VAL A C 1
ATOM 734 O O . VAL A 1 92 ? 0.68 16.828 2.879 1 86.19 92 VAL A O 1
ATOM 737 N N . LEU A 1 93 ? -0.086 15.977 4.781 1 92.69 93 LEU A N 1
ATOM 738 C CA . LEU A 1 93 ? -0.416 17.297 5.281 1 92.69 93 LEU A CA 1
ATOM 739 C C . LEU A 1 93 ? 0.835 18.172 5.398 1 92.69 93 LEU A C 1
ATOM 741 O O . LEU A 1 93 ? 0.813 19.344 5.047 1 92.69 93 LEU A O 1
ATOM 745 N N . TYR A 1 94 ? 1.911 17.578 5.828 1 93.19 94 TYR A N 1
ATOM 746 C CA . TYR A 1 94 ? 3.191 18.281 5.867 1 93.19 94 TYR A CA 1
ATOM 747 C C . TYR A 1 94 ? 3.58 18.781 4.48 1 93.19 94 TYR A C 1
ATOM 749 O O . TYR A 1 94 ? 3.973 19.938 4.316 1 93.19 94 TYR A O 1
ATOM 757 N N . PHE A 1 95 ? 3.432 17.938 3.594 1 87.12 95 PHE A N 1
ATOM 758 C CA . PHE A 1 95 ? 3.764 18.281 2.213 1 87.12 95 PHE A CA 1
ATOM 759 C C . PHE A 1 95 ? 2.896 19.422 1.707 1 87.12 95 PHE A C 1
ATOM 761 O O . PHE A 1 95 ? 3.396 20.359 1.075 1 87.12 95 PHE A O 1
ATOM 768 N N . LEU A 1 96 ? 1.642 19.359 1.971 1 88.12 96 LEU A N 1
ATOM 769 C CA . LEU A 1 96 ? 0.717 20.391 1.508 1 88.12 96 LEU A CA 1
ATOM 770 C C . LEU A 1 96 ? 1.02 21.734 2.17 1 88.12 96 LEU A C 1
ATOM 772 O O . LEU A 1 96 ? 0.849 22.797 1.553 1 88.12 96 LEU A O 1
ATOM 776 N N . LEU A 1 97 ? 1.469 21.688 3.348 1 92.75 97 LEU A N 1
ATOM 777 C CA . LEU A 1 97 ? 1.767 22.891 4.117 1 92.75 97 LEU A CA 1
ATOM 778 C C . LEU A 1 97 ? 3.078 23.516 3.658 1 92.75 97 LEU A C 1
ATOM 780 O O . LEU A 1 97 ? 3.188 24.75 3.57 1 92.75 97 LEU A O 1
ATOM 784 N N . THR A 1 98 ? 4.078 22.688 3.357 1 91.19 98 THR A N 1
ATOM 785 C CA . THR A 1 98 ? 5.434 23.203 3.223 1 91.19 98 THR A CA 1
ATOM 786 C C . THR A 1 98 ? 5.895 23.141 1.769 1 91.19 98 THR A C 1
ATOM 788 O O . THR A 1 98 ? 6.895 23.766 1.4 1 91.19 98 THR A O 1
ATOM 791 N N . HIS A 1 99 ? 5.238 22.344 1.046 1 84.12 99 HIS A N 1
ATOM 792 C CA . HIS A 1 99 ? 5.578 22.125 -0.352 1 84.12 99 HIS A CA 1
ATOM 793 C C . HIS A 1 99 ? 6.91 21.375 -0.478 1 84.12 99 HIS A C 1
ATOM 795 O O . HIS A 1 99 ? 7.602 21.5 -1.49 1 84.12 99 HIS A O 1
ATOM 801 N N . GLU A 1 100 ? 7.238 20.719 0.58 1 83.5 100 GLU A N 1
ATOM 802 C CA . GLU A 1 100 ? 8.445 19.891 0.614 1 83.5 100 GLU A CA 1
ATOM 803 C C . GLU A 1 100 ? 8.156 18.516 1.184 1 83.5 100 GLU A C 1
ATOM 805 O O . GLU A 1 100 ? 7.312 18.359 2.072 1 83.5 100 GLU A O 1
ATOM 810 N N . ASP A 1 101 ? 8.883 17.578 0.689 1 81.19 101 ASP A N 1
ATOM 811 C CA . ASP A 1 101 ? 8.766 16.234 1.25 1 81.19 101 ASP A CA 1
ATOM 812 C C . ASP A 1 101 ? 9.281 16.188 2.689 1 81.19 101 ASP A C 1
ATOM 814 O O . ASP A 1 101 ? 10.289 16.828 3.014 1 81.19 101 ASP A O 1
ATOM 818 N N . PRO A 1 102 ? 8.562 15.359 3.467 1 87.25 102 PRO A N 1
ATOM 819 C CA . PRO A 1 102 ? 9.141 15.148 4.797 1 87.25 102 PRO A CA 1
ATOM 820 C C . PRO A 1 102 ? 10.547 14.562 4.75 1 87.25 102 PRO A C 1
ATOM 822 O O . PRO A 1 102 ? 10.852 13.742 3.877 1 87.25 102 PRO A O 1
ATOM 825 N N . TRP A 1 103 ? 11.398 15.047 5.527 1 88.56 103 TRP A N 1
ATOM 826 C CA . TRP A 1 103 ? 12.758 14.547 5.723 1 88.56 103 TRP A CA 1
ATOM 827 C C . TRP A 1 103 ? 13.594 14.727 4.461 1 88.56 103 TRP A C 1
ATOM 829 O O . TRP A 1 103 ? 14.477 13.914 4.176 1 88.56 103 TRP A O 1
ATOM 839 N N . LYS A 1 104 ? 13.195 15.57 3.574 1 81.81 104 LYS A N 1
ATOM 840 C CA . LYS A 1 104 ? 13.883 15.797 2.309 1 81.81 104 LYS A CA 1
ATOM 841 C C . LYS A 1 104 ? 15.383 15.961 2.523 1 81.81 104 LYS A C 1
ATOM 843 O O . LYS A 1 104 ? 16.188 15.562 1.674 1 81.81 104 LYS A O 1
ATOM 848 N N . ARG A 1 105 ? 15.836 16.391 3.602 1 81.44 105 ARG A N 1
ATOM 849 C CA . ARG A 1 105 ? 17.234 16.703 3.818 1 81.44 105 ARG A CA 1
ATOM 850 C C . ARG A 1 105 ? 17.953 15.57 4.535 1 81.44 105 ARG A C 1
ATOM 852 O O . ARG A 1 105 ? 19.141 15.688 4.883 1 81.44 105 ARG A O 1
ATOM 859 N N . TYR A 1 106 ? 17.281 14.469 4.723 1 82.38 106 TYR A N 1
ATOM 860 C CA . TYR A 1 106 ? 17.859 13.359 5.465 1 82.38 106 TYR A CA 1
ATOM 861 C C . TYR A 1 106 ? 18 12.125 4.574 1 82.38 106 TYR A C 1
ATOM 863 O O . TYR A 1 106 ? 17.219 11.93 3.643 1 82.38 106 TYR A O 1
ATOM 871 N N . LYS A 1 107 ? 19.047 11.359 4.906 1 75.81 107 LYS A N 1
ATOM 872 C CA . LYS A 1 107 ? 19.141 10.031 4.312 1 75.81 107 LYS A CA 1
ATOM 873 C C . LYS A 1 107 ? 18.109 9.078 4.926 1 75.81 107 LYS A C 1
ATOM 875 O O . LYS A 1 107 ? 17.828 9.148 6.121 1 75.81 107 LYS A O 1
ATOM 880 N N . VAL A 1 108 ? 17.594 8.227 4.184 1 70.25 108 VAL A N 1
ATOM 881 C CA . VAL A 1 108 ? 16.531 7.316 4.574 1 70.25 108 VAL A CA 1
ATOM 882 C C . VAL A 1 108 ? 16.938 6.539 5.824 1 70.25 108 VAL A C 1
ATOM 884 O O . VAL A 1 108 ? 16.125 6.336 6.73 1 70.25 108 VAL A O 1
ATOM 887 N N . LYS A 1 109 ? 18.188 6.059 5.824 1 72.62 109 LYS A N 1
ATOM 888 C CA . LYS A 1 109 ? 18.672 5.27 6.957 1 72.62 109 LYS A CA 1
ATOM 889 C C . LYS A 1 109 ? 18.578 6.062 8.258 1 72.62 109 LYS A C 1
ATOM 891 O O . LYS A 1 109 ? 18.375 5.488 9.328 1 72.62 109 LYS A O 1
ATOM 896 N N . HIS A 1 110 ? 18.672 7.391 8.164 1 83.81 110 HIS A N 1
ATOM 897 C CA . HIS A 1 110 ? 18.578 8.234 9.352 1 83.81 110 HIS A CA 1
ATOM 898 C C . HIS A 1 110 ? 17.125 8.508 9.719 1 83.81 110 HIS A C 1
ATOM 900 O O . HIS A 1 110 ? 16.797 8.648 10.898 1 83.81 110 HIS A O 1
ATOM 906 N N . VAL A 1 111 ? 16.328 8.586 8.773 1 85.31 111 VAL A N 1
ATOM 907 C CA . VAL A 1 111 ? 14.922 8.891 8.984 1 85.31 111 VAL A CA 1
ATOM 908 C C . VAL A 1 111 ? 14.281 7.809 9.859 1 85.31 111 VAL A C 1
ATOM 910 O O . VAL A 1 111 ? 13.484 8.109 10.75 1 85.31 111 VAL A O 1
ATOM 913 N N . TYR A 1 112 ? 14.727 6.629 9.68 1 82.69 112 TYR A N 1
ATOM 914 C CA . TYR A 1 112 ? 14.227 5.5 10.453 1 82.69 112 TYR A CA 1
ATOM 915 C C . TYR A 1 112 ? 14.414 5.738 11.945 1 82.69 112 TYR A C 1
ATOM 917 O O . TYR A 1 112 ? 13.469 5.594 12.727 1 82.69 112 TYR A O 1
ATOM 925 N N . GLN A 1 113 ? 15.586 6.051 12.281 1 88.12 113 GLN A N 1
ATOM 926 C CA . GLN A 1 113 ? 15.914 6.25 13.695 1 88.12 113 GLN A CA 1
ATOM 927 C C . GLN A 1 113 ? 15.156 7.438 14.273 1 88.12 113 GLN A C 1
ATOM 929 O O . GLN A 1 113 ? 14.633 7.367 15.383 1 88.12 113 GLN A O 1
ATOM 934 N N . LEU A 1 114 ? 15.102 8.477 13.539 1 92.5 114 LEU A N 1
ATOM 935 C CA . LEU A 1 114 ? 14.438 9.688 14.008 1 92.5 114 LEU A CA 1
ATOM 936 C C . LEU A 1 114 ? 12.953 9.438 14.234 1 92.5 114 LEU A C 1
ATOM 938 O O . LEU A 1 114 ? 12.414 9.812 15.281 1 92.5 114 LEU A O 1
ATOM 942 N N . VAL A 1 115 ? 12.281 8.773 13.344 1 91.12 115 VAL A N 1
ATOM 943 C CA . VAL A 1 115 ? 10.852 8.492 13.43 1 91.12 115 VAL A CA 1
ATOM 944 C C . VAL A 1 115 ? 10.578 7.562 14.609 1 91.12 115 VAL A C 1
ATOM 946 O O . VAL A 1 115 ? 9.648 7.789 15.383 1 91.12 115 VAL A O 1
ATOM 949 N N . LYS A 1 116 ? 11.391 6.605 14.773 1 90.06 116 LYS A N 1
ATOM 950 C CA . LYS A 1 116 ? 11.211 5.645 15.852 1 90.06 116 LYS A CA 1
ATOM 951 C C . LYS A 1 116 ? 11.406 6.305 17.219 1 90.06 116 LYS A C 1
ATOM 953 O O . LYS A 1 116 ? 10.781 5.91 18.203 1 90.06 116 LYS A O 1
ATOM 958 N N . GLN A 1 117 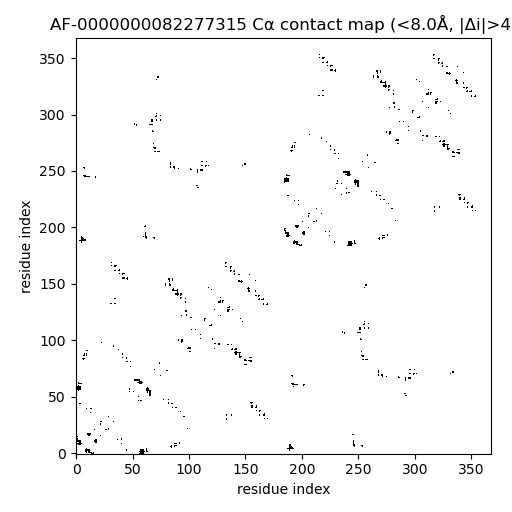? 12.234 7.297 17.219 1 93.81 117 GLN A N 1
ATOM 959 C CA . GLN A 1 117 ? 12.508 8 18.469 1 93.81 117 GLN A CA 1
ATOM 960 C C . GLN A 1 117 ? 11.453 9.07 18.734 1 93.81 117 GLN A C 1
ATOM 962 O O . GLN A 1 117 ? 11.508 9.758 19.75 1 93.81 117 GLN A O 1
ATOM 967 N N . GLY A 1 118 ? 10.578 9.258 17.828 1 94.44 118 GLY A N 1
ATOM 968 C CA . GLY A 1 118 ? 9.477 10.18 18.062 1 94.44 118 GLY A CA 1
ATOM 969 C C . GLY A 1 118 ? 9.688 11.539 17.438 1 94.44 118 GLY A C 1
ATOM 970 O O . GLY A 1 118 ? 8.898 12.461 17.641 1 94.44 118 GLY A O 1
ATOM 971 N N . GLN A 1 119 ? 10.734 11.594 16.672 1 95.19 119 GLN A N 1
ATOM 972 C CA . GLN A 1 119 ? 10.977 12.859 15.984 1 95.19 119 GLN A CA 1
ATOM 973 C C . GLN A 1 119 ? 10.109 12.984 14.734 1 95.19 119 GLN A C 1
ATOM 975 O O . GLN A 1 119 ? 9.719 11.977 14.141 1 95.19 119 GLN A O 1
ATOM 980 N N . ARG A 1 120 ? 9.828 14.227 14.414 1 96.25 120 ARG A N 1
ATOM 981 C CA . ARG A 1 120 ? 9.055 14.562 13.219 1 96.25 120 ARG A CA 1
ATOM 982 C C . ARG A 1 120 ? 9.688 15.719 12.461 1 96.25 120 ARG A C 1
ATOM 984 O O . ARG A 1 120 ? 10.461 16.5 13.031 1 96.25 120 ARG A O 1
ATOM 991 N N . PRO A 1 121 ? 9.375 15.773 11.141 1 94.81 121 PRO A N 1
ATOM 992 C CA . PRO A 1 121 ? 9.898 16.922 10.398 1 94.81 121 PRO A CA 1
ATOM 993 C C . PRO A 1 121 ? 9.453 18.25 10.984 1 94.81 121 PRO A C 1
ATOM 995 O O . PRO A 1 121 ? 8.32 18.391 11.445 1 94.81 121 PRO A O 1
ATOM 998 N N . LYS A 1 122 ? 10.297 19.203 10.93 1 94.19 122 LYS A N 1
ATOM 999 C CA . LYS A 1 122 ? 9.977 20.531 11.461 1 94.19 122 LYS A CA 1
ATOM 1000 C C . LYS A 1 122 ? 9.234 21.359 10.43 1 94.19 122 LYS A C 1
ATOM 1002 O O . LYS A 1 122 ? 9.625 21.422 9.266 1 94.19 122 LYS A O 1
ATOM 1007 N N . VAL A 1 123 ? 8.211 21.938 10.875 1 95.94 123 VAL A N 1
ATOM 1008 C CA . VAL A 1 123 ? 7.508 22.922 10.062 1 95.94 123 VAL A CA 1
ATOM 1009 C C . VAL A 1 123 ? 8.164 24.297 10.234 1 95.94 123 VAL A C 1
ATOM 1011 O O . VAL A 1 123 ? 8.453 24.719 11.359 1 95.94 123 VAL A O 1
ATOM 1014 N N . PRO A 1 124 ? 8.484 24.938 9.078 1 95.88 124 PRO A N 1
ATOM 1015 C CA . PRO A 1 124 ? 9.062 26.281 9.203 1 95.88 124 PRO A CA 1
ATOM 1016 C C . PRO A 1 124 ? 8.273 27.188 10.141 1 95.88 124 PRO A C 1
ATOM 1018 O O . PRO A 1 124 ? 7.039 27.141 10.164 1 95.88 124 PRO A O 1
ATOM 1021 N N . ASP A 1 125 ? 9.008 28.078 10.828 1 95.81 125 ASP A N 1
ATOM 1022 C CA . ASP A 1 125 ? 8.406 28.938 11.836 1 95.81 125 ASP A CA 1
ATOM 1023 C C . ASP A 1 125 ? 7.363 29.859 11.211 1 95.81 125 ASP A C 1
ATOM 1025 O O . ASP A 1 125 ? 6.344 30.156 11.836 1 95.81 125 ASP A O 1
ATOM 1029 N N . THR A 1 126 ? 7.605 30.312 10.039 1 95.31 126 THR A N 1
ATOM 1030 C CA . THR A 1 126 ? 6.695 31.219 9.367 1 95.31 126 THR A CA 1
ATOM 1031 C C . THR A 1 126 ? 5.324 30.578 9.18 1 95.31 126 THR A C 1
ATOM 1033 O O . THR A 1 126 ? 4.301 31.266 9.234 1 95.31 126 THR A O 1
ATOM 1036 N N . ILE A 1 127 ? 5.332 29.297 9.039 1 96.19 127 ILE A N 1
ATOM 1037 C CA . ILE A 1 127 ? 4.086 28.562 8.852 1 96.19 127 ILE A CA 1
ATOM 1038 C C . ILE A 1 127 ? 3.502 28.188 10.211 1 96.19 127 ILE A C 1
ATOM 1040 O O . ILE A 1 127 ? 2.312 28.391 10.461 1 96.19 127 ILE A O 1
ATOM 1044 N N . TYR A 1 128 ? 4.324 27.703 11.094 1 96 128 TYR A N 1
ATOM 1045 C CA . TYR A 1 128 ? 3.898 27.188 12.383 1 96 128 TYR A CA 1
ATOM 1046 C C . TYR A 1 128 ? 3.287 28.281 13.242 1 96 128 TYR A C 1
ATOM 1048 O O . TYR A 1 128 ? 2.355 28.031 14.016 1 96 128 TYR A O 1
ATOM 1056 N N . GLN A 1 129 ? 3.764 29.5 13.023 1 95.62 129 GLN A N 1
ATOM 1057 C CA . GLN A 1 129 ? 3.322 30.609 13.867 1 95.62 129 GLN A CA 1
ATOM 1058 C C . GLN A 1 129 ? 2.211 31.406 13.195 1 95.62 129 GLN A C 1
ATOM 1060 O O . GLN A 1 129 ? 1.706 32.375 13.766 1 95.62 129 GLN A O 1
ATOM 1065 N N . SER A 1 130 ? 1.871 30.984 12.031 1 94.88 130 SER A N 1
ATOM 1066 C CA . SER A 1 130 ? 0.804 31.688 11.32 1 94.88 130 SER A CA 1
ATOM 1067 C C . SER A 1 130 ? -0.518 31.578 12.078 1 94.88 130 SER A C 1
ATOM 1069 O O . SER A 1 130 ? -0.818 30.547 12.68 1 94.88 130 SER A O 1
ATOM 1071 N N . ASN A 1 131 ? -1.292 32.656 11.992 1 92.56 131 ASN A N 1
ATOM 1072 C CA . ASN A 1 131 ? -2.617 32.656 12.602 1 92.56 131 ASN A CA 1
ATOM 1073 C C . ASN A 1 131 ? -3.707 32.344 11.578 1 92.56 131 ASN A C 1
ATOM 1075 O O . ASN A 1 131 ? -4.898 32.438 11.891 1 92.56 131 ASN A O 1
ATOM 1079 N N . GLY A 1 132 ? -3.266 32 10.406 1 95.56 132 GLY A N 1
ATOM 1080 C CA . GLY A 1 132 ? -4.246 31.656 9.391 1 95.56 132 GLY A CA 1
ATOM 1081 C C . GLY A 1 132 ? -5.008 30.391 9.711 1 95.56 132 GLY A C 1
ATOM 1082 O O . GLY A 1 132 ? -4.449 29.438 10.266 1 95.56 132 GLY A O 1
ATOM 1083 N N . ILE A 1 133 ? -6.289 30.422 9.344 1 96.44 133 ILE A N 1
ATOM 1084 C CA . ILE A 1 133 ? -7.145 29.266 9.617 1 96.44 133 ILE A CA 1
ATOM 1085 C C . ILE A 1 133 ? -6.57 28.016 8.945 1 96.44 133 ILE A C 1
ATOM 1087 O O . ILE A 1 133 ? -6.504 26.953 9.555 1 96.44 133 ILE A O 1
ATOM 1091 N N . TYR A 1 134 ? -6.16 28.156 7.75 1 96.38 134 TYR A N 1
ATOM 1092 C CA . TYR A 1 134 ? -5.594 27.062 6.988 1 96.38 134 TYR A CA 1
ATOM 1093 C C . TYR A 1 134 ? -4.414 26.438 7.723 1 96.38 134 TYR A C 1
ATOM 1095 O O . TYR A 1 134 ? -4.406 25.234 7.992 1 96.38 134 TYR A O 1
ATOM 1103 N N . GLU A 1 135 ? -3.424 27.266 8.109 1 97.56 135 GLU A N 1
ATOM 1104 C CA . GLU A 1 135 ? -2.223 26.75 8.758 1 97.56 135 GLU A CA 1
ATOM 1105 C C . GLU A 1 135 ? -2.555 26.109 10.102 1 97.56 135 GLU A C 1
ATOM 1107 O O . GLU A 1 135 ? -2.068 25.016 10.406 1 97.56 135 GLU A O 1
ATOM 1112 N N . ARG A 1 136 ? -3.418 26.719 10.828 1 97.69 136 ARG A N 1
ATOM 1113 C CA . ARG A 1 136 ? -3.734 26.25 12.172 1 97.69 136 ARG A CA 1
ATOM 1114 C C . ARG A 1 136 ? -4.367 24.859 12.125 1 97.69 136 ARG A C 1
ATOM 1116 O O . ARG A 1 136 ? -3.945 23.953 12.852 1 97.69 136 ARG A O 1
ATOM 1123 N N . TYR A 1 137 ? -5.328 24.688 11.258 1 98.31 137 TYR A N 1
ATOM 1124 C CA . TYR A 1 137 ? -6.066 23.438 11.25 1 98.31 137 TYR A CA 1
ATOM 1125 C C . TYR A 1 137 ? -5.266 22.344 10.555 1 98.31 137 TYR A C 1
ATOM 1127 O O . TYR A 1 137 ? -5.355 21.156 10.93 1 98.31 137 TYR A O 1
ATOM 1135 N N . MET A 1 138 ? -4.484 22.688 9.586 1 98.06 138 MET A N 1
ATOM 1136 C CA . MET A 1 138 ? -3.604 21.703 8.945 1 98.06 138 MET A CA 1
ATOM 1137 C C . MET A 1 138 ? -2.555 21.203 9.93 1 98.06 138 MET A C 1
ATOM 1139 O O . MET A 1 138 ? -2.295 20 10 1 98.06 138 MET A O 1
ATOM 1143 N N . ILE A 1 139 ? -1.985 22.125 10.711 1 98.31 139 ILE A N 1
ATOM 1144 C CA . ILE A 1 139 ? -0.958 21.75 11.68 1 98.31 139 ILE A CA 1
ATOM 1145 C C . ILE A 1 139 ? -1.568 20.891 12.773 1 98.31 139 ILE A C 1
ATOM 1147 O O . ILE A 1 139 ? -0.991 19.859 13.164 1 98.31 139 ILE A O 1
ATOM 1151 N N . GLN A 1 140 ? -2.705 21.297 13.219 1 98.5 140 GLN A N 1
ATOM 1152 C CA . GLN A 1 140 ? -3.377 20.516 14.25 1 98.5 140 GLN A CA 1
ATOM 1153 C C . GLN A 1 140 ? -3.641 19.078 13.773 1 98.5 140 GLN A C 1
ATOM 1155 O O . GLN A 1 140 ? -3.348 18.125 14.492 1 98.5 140 GLN A O 1
ATOM 1160 N N . ALA A 1 141 ? -4.234 18.953 12.578 1 98.56 141 ALA A N 1
ATOM 1161 C CA . ALA A 1 141 ? -4.523 17.641 12 1 98.56 141 ALA A CA 1
ATOM 1162 C C . ALA A 1 141 ? -3.244 16.828 11.805 1 98.56 141 ALA A C 1
ATOM 1164 O O . ALA A 1 141 ? -3.201 15.641 12.125 1 98.56 141 ALA A O 1
ATOM 1165 N N . MET A 1 142 ? -2.217 17.469 11.32 1 97.75 142 MET A N 1
ATOM 1166 C CA . MET A 1 142 ? -0.924 16.844 11.055 1 97.75 142 MET A CA 1
ATOM 1167 C C . MET A 1 142 ? -0.318 16.281 12.336 1 97.75 142 MET A C 1
ATOM 1169 O O . MET A 1 142 ? 0.085 15.125 12.375 1 97.75 142 MET A O 1
ATOM 1173 N N . GLU A 1 143 ? -0.304 17.078 13.359 1 98.19 143 GLU A N 1
ATOM 1174 C CA . GLU A 1 143 ? 0.299 16.672 14.625 1 98.19 143 GLU A CA 1
ATOM 1175 C C . GLU A 1 143 ? -0.48 15.531 15.258 1 98.19 143 GLU A C 1
ATOM 1177 O O . GLU A 1 143 ? 0.111 14.617 15.836 1 98.19 143 GLU A O 1
ATOM 1182 N N . GLN A 1 144 ? -1.772 15.578 15.141 1 98.5 144 GLN A N 1
ATOM 1183 C CA . GLN A 1 144 ? -2.58 14.477 15.656 1 98.5 144 GLN A CA 1
ATOM 1184 C C . GLN A 1 144 ? -2.332 13.195 14.859 1 98.5 144 GLN A C 1
ATOM 1186 O O . GLN A 1 144 ? -2.223 12.109 15.438 1 98.5 144 GLN A O 1
ATOM 1191 N N . ALA A 1 145 ? -2.248 13.328 13.57 1 97.06 145 ALA A N 1
ATOM 1192 C CA . ALA A 1 145 ? -1.983 12.18 12.711 1 97.06 145 ALA A CA 1
ATOM 1193 C C . ALA A 1 145 ? -0.624 11.555 13.023 1 97.06 145 ALA A C 1
ATOM 1195 O O . ALA A 1 145 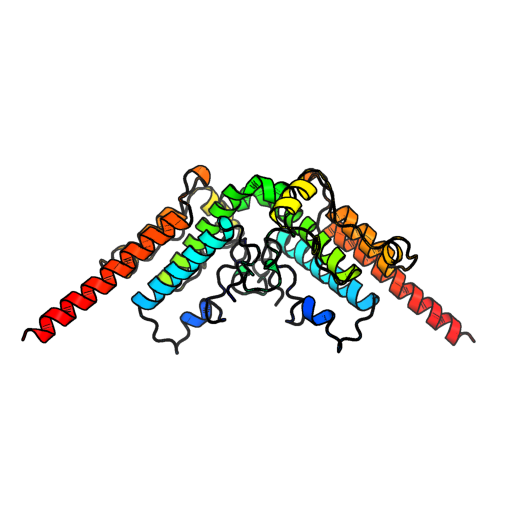? -0.431 10.352 12.859 1 97.06 145 ALA A O 1
ATOM 1196 N N . TRP A 1 146 ? 0.326 12.406 13.547 1 97.06 146 TRP A N 1
ATOM 1197 C CA . TRP A 1 146 ? 1.697 11.977 13.789 1 97.06 146 TRP A CA 1
ATOM 1198 C C . TRP A 1 146 ? 1.859 11.461 15.219 1 97.06 146 TRP A C 1
ATOM 1200 O O . TRP A 1 146 ? 2.98 11.258 15.688 1 97.06 146 TRP A O 1
ATOM 1210 N N . THR A 1 147 ? 0.74 11.258 15.938 1 97.69 147 THR A N 1
ATOM 1211 C CA . THR A 1 147 ? 0.854 10.625 17.25 1 97.69 147 THR A CA 1
ATOM 1212 C C . THR A 1 147 ? 1.691 9.352 17.156 1 97.69 147 THR A C 1
ATOM 1214 O O . THR A 1 147 ? 1.449 8.5 16.312 1 97.69 147 THR A O 1
ATOM 1217 N N . HIS A 1 148 ? 2.621 9.195 18.078 1 96 148 HIS A N 1
ATOM 1218 C CA . HIS A 1 148 ? 3.674 8.195 17.953 1 96 148 HIS A CA 1
ATOM 1219 C C . HIS A 1 148 ? 3.119 6.789 18.156 1 96 148 HIS A C 1
ATOM 1221 O O . HIS A 1 148 ? 3.41 5.887 17.359 1 96 148 HIS A O 1
ATOM 1227 N N . GLU A 1 149 ? 2.357 6.621 19.25 1 94.31 149 GLU A N 1
ATOM 1228 C CA . GLU A 1 149 ? 1.775 5.312 19.531 1 94.31 149 GLU A CA 1
ATOM 1229 C C . GLU A 1 149 ? 0.515 5.078 18.703 1 94.31 149 GLU A C 1
ATOM 1231 O O . GLU A 1 149 ? -0.482 5.785 18.859 1 94.31 149 GLU A O 1
ATOM 1236 N N . PHE A 1 150 ? 0.574 4.082 17.875 1 91.81 150 PHE A N 1
ATOM 1237 C CA . PHE A 1 150 ? -0.525 3.904 16.922 1 91.81 150 PHE A CA 1
ATOM 1238 C C . PHE A 1 150 ? -1.83 3.625 17.656 1 91.81 150 PHE A C 1
ATOM 1240 O O . PHE A 1 150 ? -2.906 3.998 17.188 1 91.81 150 PHE A O 1
ATOM 1247 N N . ARG A 1 151 ? -1.775 3.018 18.844 1 93.19 151 ARG A N 1
ATOM 1248 C CA . ARG A 1 151 ? -2.99 2.742 19.609 1 93.19 151 ARG A CA 1
ATOM 1249 C C . ARG A 1 151 ? -3.627 4.035 20.109 1 93.19 151 ARG A C 1
ATOM 1251 O O . ARG A 1 151 ? -4.832 4.078 20.375 1 93.19 151 ARG A O 1
ATOM 1258 N N . GLU A 1 152 ? -2.818 5.039 20.25 1 96.56 152 GLU A N 1
ATOM 1259 C CA . GLU A 1 152 ? -3.293 6.332 20.734 1 96.56 152 GLU A CA 1
ATOM 1260 C C . GLU A 1 152 ? -3.549 7.293 19.562 1 96.56 152 GLU A C 1
ATOM 1262 O O . GLU A 1 152 ? -4.078 8.391 19.766 1 96.56 152 GLU A O 1
ATOM 1267 N N . ARG A 1 153 ? -3.18 6.906 18.359 1 96.62 153 ARG A N 1
ATOM 1268 C CA . ARG A 1 153 ? -3.346 7.758 17.188 1 96.62 153 ARG A CA 1
ATOM 1269 C C . ARG A 1 153 ? -4.809 7.832 16.766 1 96.62 153 ARG A C 1
ATOM 1271 O O . ARG A 1 153 ? -5.488 6.805 16.672 1 96.62 153 ARG A O 1
ATOM 1278 N N . PRO A 1 154 ? -5.289 9.078 16.594 1 97.19 154 PRO A N 1
ATOM 1279 C CA . PRO A 1 154 ? -6.68 9.195 16.156 1 97.19 154 PRO A CA 1
ATOM 1280 C C . PRO A 1 154 ? -6.938 8.508 14.82 1 97.19 154 PRO A C 1
ATOM 1282 O O . PRO A 1 154 ? -6.012 8.328 14.023 1 97.19 154 PRO A O 1
ATOM 1285 N N . GLY A 1 155 ? -8.164 8.086 14.609 1 93.5 155 GLY A N 1
ATOM 1286 C CA . GLY A 1 155 ? -8.562 7.531 13.328 1 93.5 155 GLY A CA 1
ATOM 1287 C C . GLY A 1 155 ? -8.734 8.586 12.25 1 93.5 155 GLY A C 1
ATOM 1288 O O . GLY A 1 155 ? -8.664 9.789 12.523 1 93.5 155 GLY A O 1
ATOM 1289 N N . ALA A 1 156 ? -8.914 8.094 11.039 1 91 156 ALA A N 1
ATOM 1290 C CA . ALA A 1 156 ? -9.047 8.984 9.891 1 91 156 ALA A CA 1
ATOM 1291 C C . ALA A 1 156 ? -10.234 9.93 10.062 1 91 156 ALA A C 1
ATOM 1293 O O . ALA A 1 156 ? -10.172 11.094 9.672 1 91 156 ALA A O 1
ATOM 1294 N N . LEU A 1 157 ? -11.258 9.406 10.641 1 95.44 157 LEU A N 1
ATOM 1295 C CA . LEU A 1 157 ? -12.453 10.227 10.828 1 95.44 157 LEU A CA 1
ATOM 1296 C C . LEU A 1 157 ? -12.148 11.414 11.727 1 95.44 157 LEU A C 1
ATOM 1298 O O . LEU A 1 157 ? -12.586 12.539 11.453 1 95.44 157 LEU A O 1
ATOM 1302 N N . GLN A 1 158 ? -11.484 11.164 12.766 1 97.94 158 GLN A N 1
ATOM 1303 C CA . GLN A 1 158 ? -11.141 12.242 13.688 1 97.94 158 GLN A CA 1
ATOM 1304 C C . GLN A 1 158 ? -10.273 13.297 13.008 1 97.94 158 GLN A C 1
ATOM 1306 O O . GLN A 1 158 ? -10.461 14.5 13.227 1 97.94 158 GLN A O 1
ATOM 1311 N N . ILE A 1 159 ? -9.336 12.852 12.234 1 97.88 159 ILE A N 1
ATOM 1312 C CA . ILE A 1 159 ? -8.492 13.781 11.492 1 97.88 159 ILE A CA 1
ATOM 1313 C C . ILE A 1 159 ? -9.352 14.586 10.508 1 97.88 159 ILE A C 1
ATOM 1315 O O . ILE A 1 159 ? -9.203 15.805 10.398 1 97.88 159 ILE A O 1
ATOM 1319 N N . ALA A 1 160 ? -10.25 13.945 9.859 1 96.19 160 ALA A N 1
ATOM 1320 C CA . ALA A 1 160 ? -11.141 14.594 8.898 1 96.19 160 ALA A CA 1
ATOM 1321 C C . ALA A 1 160 ? -11.992 15.656 9.586 1 96.19 160 ALA A C 1
ATOM 1323 O O . ALA A 1 160 ? -12.25 16.719 9.016 1 96.19 160 ALA A O 1
ATOM 1324 N N . LYS A 1 161 ? -12.406 15.367 10.703 1 98.31 161 LYS A N 1
ATOM 1325 C CA . LYS A 1 161 ? -13.227 16.312 11.445 1 98.31 161 LYS A CA 1
ATOM 1326 C C . LYS A 1 161 ? -12.461 17.594 11.742 1 98.31 161 LYS A C 1
ATOM 1328 O O . LYS A 1 161 ? -13.023 18.688 11.68 1 98.31 161 LYS A O 1
ATOM 1333 N N . ILE A 1 162 ? -11.234 17.453 12.109 1 98.44 162 ILE A N 1
ATOM 1334 C CA . ILE A 1 162 ? -10.398 18.625 12.352 1 98.44 162 ILE A CA 1
ATOM 1335 C C . ILE A 1 162 ? -10.312 19.469 11.078 1 98.44 162 ILE A C 1
ATOM 1337 O O . ILE A 1 162 ? -10.508 20.688 11.117 1 98.44 162 ILE A O 1
ATOM 1341 N N . LEU A 1 163 ? -10.055 18.828 9.984 1 98 163 LEU A N 1
ATOM 1342 C CA . LEU A 1 163 ? -9.938 19.531 8.703 1 98 163 LEU A CA 1
ATOM 1343 C C . LEU A 1 163 ? -11.266 20.172 8.32 1 98 163 LEU A C 1
ATOM 1345 O O . LEU A 1 163 ? -11.289 21.297 7.809 1 98 163 LEU A O 1
ATOM 1349 N N . LYS A 1 164 ? -12.305 19.469 8.578 1 97.81 164 LYS A N 1
ATOM 1350 C CA . LYS A 1 164 ? -13.641 19.984 8.289 1 97.81 164 LYS A CA 1
ATOM 1351 C C . LYS A 1 164 ? -13.938 21.25 9.109 1 97.81 164 LYS A C 1
ATOM 1353 O O . LYS A 1 164 ? -14.562 22.188 8.609 1 97.81 164 LYS A O 1
ATOM 1358 N N . GLU A 1 165 ? -13.586 21.172 10.32 1 97.81 165 GLU A N 1
ATOM 1359 C CA . GLU A 1 165 ? -13.758 22.359 11.156 1 97.81 165 GLU A CA 1
ATOM 1360 C C . GLU A 1 165 ? -13.039 23.562 10.555 1 97.81 165 GLU A C 1
ATOM 1362 O O . GLU A 1 165 ? -13.57 24.672 10.562 1 97.81 165 GLU A O 1
ATOM 1367 N N . GLY A 1 166 ? -11.797 23.328 10.086 1 97.31 166 GLY A N 1
ATOM 1368 C CA . GLY A 1 166 ? -11.086 24.406 9.398 1 97.31 166 GLY A CA 1
ATOM 1369 C C . GLY A 1 166 ? -11.828 24.922 8.188 1 97.31 166 GLY A C 1
ATOM 1370 O O . GLY A 1 166 ? -11.93 26.141 7.984 1 97.31 166 GLY A O 1
ATOM 1371 N N . LEU A 1 167 ? -12.391 24.078 7.414 1 96.12 167 LEU A N 1
ATOM 1372 C CA . LEU A 1 167 ? -13.164 24.453 6.234 1 96.12 167 LEU A CA 1
ATOM 1373 C C . LEU A 1 167 ? -14.383 25.281 6.625 1 96.12 167 LEU A C 1
ATOM 1375 O O . LEU A 1 167 ? -14.68 26.297 5.988 1 96.12 167 LEU A O 1
ATOM 1379 N N . ASP A 1 168 ? -15.039 24.859 7.637 1 96.06 168 ASP A N 1
ATOM 1380 C CA . ASP A 1 168 ? -16.219 25.578 8.109 1 96.06 168 ASP A CA 1
ATOM 1381 C C . ASP A 1 168 ? -15.867 26.984 8.586 1 96.06 168 ASP A C 1
ATOM 1383 O O . ASP A 1 168 ? -16.625 27.922 8.344 1 96.06 168 ASP A O 1
ATOM 1387 N N . ARG A 1 169 ? -14.781 27.109 9.188 1 94.88 169 ARG A N 1
ATOM 1388 C CA . ARG A 1 169 ? -14.344 28.406 9.688 1 94.88 169 ARG A CA 1
ATOM 1389 C C . ARG A 1 169 ? -13.945 29.344 8.547 1 94.88 169 ARG A C 1
ATOM 1391 O O . ARG A 1 169 ? -14.133 30.547 8.625 1 94.88 169 ARG A O 1
ATOM 1398 N N . MET A 1 170 ? -13.414 28.719 7.539 1 93 170 MET A N 1
ATOM 1399 C CA . MET A 1 170 ? -13.031 29.531 6.383 1 93 170 MET A CA 1
ATOM 1400 C C . MET A 1 170 ? -14.266 29.969 5.598 1 93 170 MET A C 1
ATOM 1402 O O . MET A 1 170 ? -14.266 31.031 4.969 1 93 170 MET A O 1
ATOM 1406 N N . ALA A 1 171 ? -15.234 29.141 5.527 1 84.62 171 ALA A N 1
ATOM 1407 C CA . ALA A 1 171 ? -16.469 29.469 4.828 1 84.62 171 ALA A CA 1
ATOM 1408 C C . ALA A 1 171 ? -17.234 30.578 5.547 1 84.62 171 ALA A C 1
ATOM 1410 O O . ALA A 1 171 ? -17.812 31.453 4.902 1 84.62 171 ALA A O 1
ATOM 1411 N N . VAL A 1 172 ? -17.406 30.484 6.828 1 71.62 172 VAL A N 1
ATOM 1412 C CA . VAL A 1 172 ? -18.125 31.5 7.59 1 71.62 172 VAL A CA 1
ATOM 1413 C C . VAL A 1 172 ? -17.375 32.844 7.488 1 71.62 172 VAL A C 1
ATOM 1415 O O . VAL A 1 172 ? -18 33.875 7.398 1 71.62 172 VAL A O 1
ATOM 1418 N N . GLY A 1 173 ? -16.047 32.719 7.559 1 57.31 173 GLY A N 1
ATOM 1419 C CA . GLY A 1 173 ? -15.344 33.969 7.434 1 57.31 173 GLY A CA 1
ATOM 1420 C C . GLY A 1 173 ? -15.57 34.656 6.098 1 57.31 173 GLY A C 1
ATOM 1421 O O . GLY A 1 173 ? -15.508 35.875 6 1 57.31 173 GLY A O 1
ATOM 1422 N N . GLN A 1 174 ? -15.789 33.812 5.098 1 55.22 174 GLN A N 1
ATOM 1423 C CA . GLN A 1 174 ? -16.094 34.406 3.799 1 55.22 174 GLN A CA 1
ATOM 1424 C C . GLN A 1 174 ? -17.5 35 3.775 1 55.22 174 GLN A C 1
ATOM 1426 O O . GLN A 1 174 ? -17.75 35.969 3.088 1 55.22 174 GLN A O 1
ATOM 1431 N N . THR A 1 175 ? -18.422 34.281 4.422 1 49.12 175 THR A N 1
ATOM 1432 C CA . THR A 1 175 ? -19.797 34.812 4.434 1 49.12 175 THR A CA 1
ATOM 1433 C C . THR A 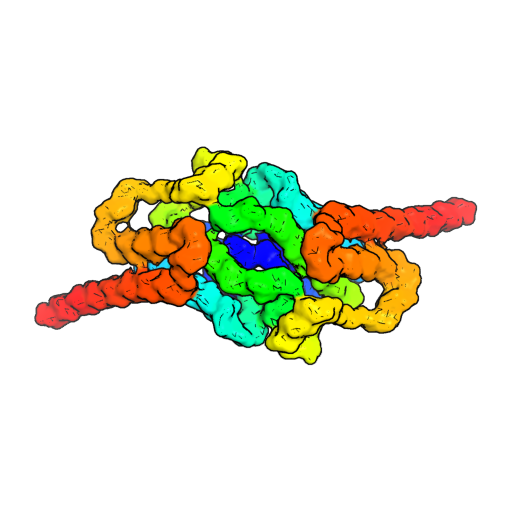1 175 ? -19.875 36.125 5.219 1 49.12 175 THR A C 1
ATOM 1435 O O . THR A 1 175 ? -20.656 37 4.871 1 49.12 175 THR A O 1
ATOM 1438 N N . THR A 1 176 ? -19.188 36.125 6.309 1 47 176 THR A N 1
ATOM 1439 C CA . THR A 1 176 ? -19.297 37.375 7.086 1 47 176 THR A CA 1
ATOM 1440 C C . THR A 1 176 ? -18.734 38.531 6.309 1 47 176 THR A C 1
ATOM 1442 O O . THR A 1 176 ? -19.156 39.688 6.516 1 47 176 THR A O 1
ATOM 1445 N N . ILE A 1 177 ? -17.797 38.25 5.484 1 46.59 177 ILE A N 1
ATOM 1446 C CA . ILE A 1 177 ? -17.281 39.375 4.711 1 46.59 177 ILE A CA 1
ATOM 1447 C C . ILE A 1 177 ? -18.312 39.781 3.652 1 46.59 177 ILE A C 1
ATOM 1449 O O . ILE A 1 177 ? -18.406 40.938 3.283 1 46.59 177 ILE A O 1
ATOM 1453 N N . LEU A 1 178 ? -18.922 38.781 3.129 1 44.94 178 LEU A N 1
ATOM 1454 C CA . LEU A 1 178 ? -19.875 39.125 2.088 1 44.94 178 LEU A CA 1
ATOM 1455 C C . LEU A 1 178 ? -21.094 39.844 2.682 1 44.94 178 LEU A C 1
ATOM 1457 O O . LEU A 1 178 ? -21.688 40.688 2.031 1 44.94 178 LEU A O 1
ATOM 1461 N N . ASP A 1 179 ? -21.484 39.344 3.756 1 43.81 179 ASP A N 1
ATOM 1462 C CA . ASP A 1 179 ? -22.656 40 4.324 1 43.81 179 ASP A CA 1
ATOM 1463 C C . ASP A 1 179 ? -22.328 41.438 4.738 1 43.81 179 ASP A C 1
ATOM 1465 O O . ASP A 1 179 ? -23.156 42.344 4.613 1 43.81 179 ASP A O 1
ATOM 1469 N N . GLU A 1 180 ? -21.141 41.688 5.121 1 44 180 GLU A N 1
ATOM 1470 C CA . GLU A 1 180 ? -20.859 43.094 5.492 1 44 180 GLU A CA 1
ATOM 1471 C C . GLU A 1 180 ? -20.797 43.969 4.262 1 44 180 GLU A C 1
ATOM 1473 O O . GLU A 1 180 ? -21.016 45.188 4.359 1 44 180 GLU A O 1
ATOM 1478 N N . THR A 1 181 ? -20.375 43.375 3.109 1 47.97 181 THR A N 1
ATOM 1479 C CA . THR A 1 181 ? -20.312 44.281 1.969 1 47.97 181 THR A CA 1
ATOM 1480 C C . THR A 1 181 ? -21.719 44.562 1.421 1 47.97 181 THR A C 1
ATOM 1482 O O . THR A 1 181 ? -21.891 45.438 0.56 1 47.97 181 THR A O 1
ATOM 1485 N N . VAL A 1 182 ? -22.641 43.562 1.643 1 47.16 182 VAL A N 1
ATOM 1486 C CA . VAL A 1 182 ? -23.938 43.875 1.03 1 47.16 182 VAL A CA 1
ATOM 1487 C C . VAL A 1 182 ? -24.688 44.906 1.885 1 47.16 182 VAL A C 1
ATOM 1489 O O . VAL A 1 182 ? -25.734 45.406 1.486 1 47.16 182 VAL A O 1
ATOM 1492 N N . SER A 1 183 ? -24.391 44.906 3.111 1 39.78 183 SER A N 1
ATOM 1493 C CA . SER A 1 183 ? -25.25 45.812 3.855 1 39.78 183 SER A CA 1
ATOM 1494 C C . SER A 1 183 ? -24.828 47.25 3.637 1 39.78 183 SER A C 1
ATOM 1496 O O . SER A 1 183 ? -25.562 48.188 4 1 39.78 183 SER A O 1
ATOM 1498 N N . THR A 1 184 ? -23.688 47.531 2.998 1 30.89 184 THR A N 1
ATOM 1499 C CA . THR A 1 184 ? -23.578 48.969 2.781 1 30.89 184 THR A CA 1
ATOM 1500 C C . THR A 1 184 ? -24.156 49.344 1.429 1 30.89 184 THR A C 1
ATOM 1502 O O . THR A 1 184 ? -24.016 48.625 0.447 1 30.89 184 THR A O 1
ATOM 1505 N N . MET B 1 1 ? 7.629 3.164 -14.672 1 24.17 1 MET B N 1
ATOM 1506 C CA . MET B 1 1 ? 7.633 3.465 -13.242 1 24.17 1 MET B CA 1
ATOM 1507 C C . MET B 1 1 ? 6.613 2.607 -12.508 1 24.17 1 MET B C 1
ATOM 1509 O O . MET B 1 1 ? 5.43 2.607 -12.844 1 24.17 1 MET B O 1
ATOM 1513 N N . TYR B 1 2 ? 7.023 1.406 -12.008 1 28.62 2 TYR B N 1
ATOM 1514 C CA . TYR B 1 2 ? 6.254 0.397 -11.289 1 28.62 2 TYR B CA 1
ATOM 1515 C C . TYR B 1 2 ? 5.953 0.853 -9.867 1 28.62 2 TYR B C 1
ATOM 1517 O O . TYR B 1 2 ? 6.766 1.541 -9.242 1 28.62 2 TYR B O 1
ATOM 1525 N N . GLY B 1 3 ? 4.734 1.399 -9.727 1 31.75 3 GLY B N 1
ATOM 1526 C CA . GLY B 1 3 ? 4.438 1.792 -8.359 1 31.75 3 GLY B CA 1
ATOM 1527 C C . GLY B 1 3 ? 3.883 0.656 -7.52 1 31.75 3 GLY B C 1
ATOM 1528 O O . GLY B 1 3 ? 3.199 -0.23 -8.039 1 31.75 3 GLY B O 1
ATOM 1529 N N . TYR B 1 4 ? 4.789 0.133 -6.586 1 34.22 4 TYR B N 1
ATOM 1530 C CA . TYR B 1 4 ? 4.34 -0.863 -5.617 1 34.22 4 TYR B CA 1
ATOM 1531 C C . TYR B 1 4 ? 3.506 -0.219 -4.52 1 34.22 4 TYR B C 1
ATOM 1533 O O . TYR B 1 4 ? 3.912 0.786 -3.93 1 34.22 4 TYR B O 1
ATOM 1541 N N . CYS B 1 5 ? 2.242 -0.028 -4.781 1 41.97 5 CYS B N 1
ATOM 1542 C CA . CYS B 1 5 ? 1.434 0.379 -3.639 1 41.97 5 CYS B CA 1
ATOM 1543 C C . CYS B 1 5 ? 1.368 -0.729 -2.594 1 41.97 5 CYS B C 1
ATOM 1545 O O . CYS B 1 5 ? 1.056 -1.876 -2.918 1 41.97 5 CYS B O 1
ATOM 1547 N N . SER B 1 6 ? 2.209 -0.671 -1.741 1 36.56 6 SER B N 1
ATOM 1548 C CA . SER B 1 6 ? 2.316 -1.707 -0.719 1 36.56 6 SER B CA 1
ATOM 1549 C C . SER B 1 6 ? 1.04 -2.537 -0.635 1 36.56 6 SER B C 1
ATOM 1551 O O . SER B 1 6 ? 1.091 -3.77 -0.664 1 36.56 6 SER B O 1
ATOM 1553 N N . ASN B 1 7 ? 0.13 -1.985 0.057 1 35.72 7 ASN B N 1
ATOM 1554 C CA . ASN B 1 7 ? -0.749 -3.129 0.277 1 35.72 7 ASN B CA 1
ATOM 1555 C C . ASN B 1 7 ? -1.117 -3.814 -1.036 1 35.72 7 ASN B C 1
ATOM 1557 O O . ASN B 1 7 ? -1.33 -3.146 -2.051 1 35.72 7 ASN B O 1
ATOM 1561 N N . THR B 1 8 ? -1.602 -4.352 -1.711 1 36.56 8 THR B N 1
ATOM 1562 C CA . THR B 1 8 ? -1.548 -5.191 -2.902 1 36.56 8 THR B CA 1
ATOM 1563 C C . THR B 1 8 ? -1.724 -4.352 -4.164 1 36.56 8 THR B C 1
ATOM 1565 O O . THR B 1 8 ? -2.852 -4.086 -4.59 1 36.56 8 THR B O 1
ATOM 1568 N N . GLY B 1 9 ? -1.36 -3.012 -4.266 1 38.62 9 GLY B N 1
ATOM 1569 C CA . GLY B 1 9 ? -1.644 -2.516 -5.602 1 38.62 9 GLY B CA 1
ATOM 1570 C C . GLY B 1 9 ? -0.597 -2.922 -6.621 1 38.62 9 GLY B C 1
ATOM 1571 O O . GLY B 1 9 ? 0.206 -2.096 -7.059 1 38.62 9 GLY B O 1
ATOM 1572 N N . LEU B 1 10 ? 0.125 -3.955 -6.539 1 42.53 10 LEU B N 1
ATOM 1573 C CA . LEU B 1 10 ? 1.154 -4.516 -7.41 1 42.53 10 LEU B CA 1
ATOM 1574 C C . LEU B 1 10 ? 0.957 -4.059 -8.852 1 42.53 10 LEU B C 1
ATOM 1576 O O . LEU B 1 10 ? 1.888 -4.113 -9.656 1 42.53 10 LEU B O 1
ATOM 1580 N N . PHE B 1 11 ? -0.254 -3.924 -9.398 1 42 11 PHE B N 1
ATOM 1581 C CA . PHE B 1 11 ? -0.24 -4.441 -10.758 1 42 11 PHE B CA 1
ATOM 1582 C C . PHE B 1 11 ? 0.163 -3.354 -11.75 1 42 11 PHE B C 1
ATOM 1584 O O . PHE B 1 11 ? -0.379 -3.279 -12.852 1 42 11 PHE B O 1
ATOM 1591 N N . ASN B 1 12 ? 0.826 -2.143 -11.195 1 43.09 12 ASN B N 1
ATOM 1592 C CA . ASN B 1 12 ? 1.18 -1.465 -12.438 1 43.09 12 ASN B CA 1
ATOM 1593 C C . ASN B 1 12 ? 2.301 -2.193 -13.172 1 43.09 12 ASN B C 1
ATOM 1595 O O . ASN B 1 12 ? 3.311 -2.562 -12.57 1 43.09 12 ASN B O 1
ATOM 1599 N N . TYR B 1 13 ? 1.934 -3.006 -14.172 1 42.97 13 TYR B N 1
ATOM 1600 C CA . TYR B 1 13 ? 2.908 -3.684 -15.016 1 42.97 13 TYR B CA 1
ATOM 1601 C C . TYR B 1 13 ? 3.842 -2.68 -15.688 1 42.97 13 TYR B C 1
ATOM 1603 O O . TYR B 1 13 ? 3.467 -1.527 -15.906 1 42.97 13 TYR B O 1
ATOM 1611 N N . ALA B 1 14 ? 5.125 -3.027 -15.742 1 40.44 14 ALA B N 1
ATOM 1612 C CA . ALA B 1 14 ? 6.309 -2.307 -16.203 1 40.44 14 ALA B CA 1
ATOM 1613 C C . ALA B 1 14 ? 5.957 -1.323 -17.312 1 40.44 14 ALA B C 1
ATOM 1615 O O . ALA B 1 14 ? 6.504 -0.22 -17.375 1 40.44 14 ALA B O 1
ATOM 1616 N N . ASP B 1 15 ? 5.344 -1.622 -18.25 1 41.25 15 ASP B N 1
ATOM 1617 C CA . ASP B 1 15 ? 5.219 -0.701 -19.375 1 41.25 15 ASP B CA 1
ATOM 1618 C C . ASP B 1 15 ? 4.137 0.342 -19.109 1 41.25 15 ASP B C 1
ATOM 1620 O O . ASP B 1 15 ? 3.664 1.003 -20.047 1 41.25 15 ASP B O 1
ATOM 1624 N N . GLY B 1 16 ? 3.832 0.523 -17.984 1 44.59 16 GLY B N 1
ATOM 1625 C CA . GLY B 1 16 ? 2.945 1.647 -17.719 1 44.59 16 GLY B CA 1
ATOM 1626 C C . GLY B 1 16 ? 1.48 1.258 -17.688 1 44.59 16 GLY B C 1
ATOM 1627 O O . GLY B 1 16 ? 0.607 2.117 -17.562 1 44.59 16 GLY B O 1
ATOM 1628 N N . GLY B 1 17 ? 1.095 0.014 -18.016 1 48.47 17 GLY B N 1
ATOM 1629 C CA . GLY B 1 17 ? -0.311 -0.353 -18.078 1 48.47 17 GLY B CA 1
ATOM 1630 C C . GLY B 1 17 ? -0.77 -1.185 -16.906 1 48.47 17 GLY B C 1
ATOM 1631 O O . GLY B 1 17 ? 0.013 -1.467 -15.992 1 48.47 17 GLY B O 1
ATOM 1632 N N . ASP B 1 18 ? -2.088 -1.252 -16.703 1 55.16 18 ASP B N 1
ATOM 1633 C CA . ASP B 1 18 ? -2.754 -2.096 -15.719 1 55.16 18 ASP B CA 1
ATOM 1634 C C . ASP B 1 18 ? -2.711 -3.564 -16.125 1 55.16 18 ASP B C 1
ATOM 1636 O O . ASP B 1 18 ? -2.75 -3.883 -17.312 1 55.16 18 ASP B O 1
ATOM 1640 N N . LEU B 1 19 ? -2.236 -4.535 -15.172 1 63.91 19 LEU B N 1
ATOM 1641 C CA . LEU B 1 19 ? -2.18 -5.973 -15.414 1 63.91 19 LEU B CA 1
ATOM 1642 C C . LEU B 1 19 ? -3.42 -6.445 -16.172 1 63.91 19 LEU B C 1
ATOM 1644 O O . LEU B 1 19 ? -3.352 -7.395 -16.953 1 63.91 19 LEU B O 1
ATOM 1648 N N . TYR B 1 20 ? -4.457 -5.695 -16 1 63.25 20 TYR B N 1
ATOM 1649 C CA . TYR B 1 20 ? -5.715 -6.082 -16.641 1 63.25 20 TYR B CA 1
ATOM 1650 C C . TYR B 1 20 ? -5.652 -5.871 -18.141 1 63.25 20 TYR B C 1
ATOM 1652 O O . TYR B 1 20 ? -6.355 -6.547 -18.906 1 63.25 20 TYR B O 1
ATOM 1660 N N . ASP B 1 21 ? -4.762 -4.93 -18.453 1 64.38 21 ASP B N 1
ATOM 1661 C CA . ASP B 1 21 ? -4.664 -4.613 -19.875 1 64.38 21 ASP B CA 1
ATOM 1662 C C . ASP B 1 21 ? -3.932 -5.715 -20.641 1 64.38 21 ASP B C 1
ATOM 1664 O O . ASP B 1 21 ? -4.047 -5.816 -21.859 1 64.38 21 ASP B O 1
ATOM 1668 N N . ILE B 1 22 ? -3.244 -6.484 -19.906 1 65.81 22 ILE B N 1
ATOM 1669 C CA . ILE B 1 22 ? -2.434 -7.523 -20.531 1 65.81 22 ILE B CA 1
ATOM 1670 C C . ILE B 1 22 ? -3.338 -8.539 -21.219 1 65.81 22 ILE B C 1
ATOM 1672 O O . ILE B 1 22 ? -2.957 -9.125 -22.234 1 65.81 22 ILE B O 1
ATOM 1676 N N . PHE B 1 23 ? -4.512 -8.727 -20.672 1 63.66 23 PHE B N 1
ATOM 1677 C CA . PHE B 1 23 ? -5.359 -9.781 -21.219 1 63.66 23 PHE B CA 1
ATOM 1678 C C . PHE B 1 23 ? -6.398 -9.203 -22.156 1 63.66 23 PHE B C 1
ATOM 1680 O O . PHE B 1 23 ? -7.312 -9.906 -22.594 1 63.66 23 PHE B O 1
ATOM 1687 N N . ASP B 1 24 ? -6.27 -7.973 -22.359 1 62.19 24 ASP B N 1
ATOM 1688 C CA . ASP B 1 24 ? -7.188 -7.426 -23.359 1 62.19 24 ASP B CA 1
ATOM 1689 C C . ASP B 1 24 ? -6.938 -8.047 -24.734 1 62.19 24 ASP B C 1
ATOM 1691 O O . ASP B 1 24 ? -5.824 -8.484 -25.031 1 62.19 24 ASP B O 1
ATOM 1695 N N . ALA B 1 25 ? -8.078 -8.305 -25.469 1 58.72 25 ALA B N 1
ATOM 1696 C CA . ALA B 1 25 ? -8.258 -9.023 -26.734 1 58.72 25 ALA B CA 1
ATOM 1697 C C . ALA B 1 25 ? -7.094 -8.773 -27.672 1 58.72 25 ALA B C 1
ATOM 1699 O O . ALA B 1 25 ? -6.738 -9.641 -28.484 1 58.72 25 ALA B O 1
ATOM 1700 N N . ASN B 1 26 ? -6.57 -7.668 -27.5 1 56.44 26 ASN B N 1
ATOM 1701 C CA . ASN B 1 26 ? -5.602 -7.379 -28.562 1 56.44 26 ASN B CA 1
ATOM 1702 C C . ASN B 1 26 ? -4.188 -7.773 -28.141 1 56.44 26 ASN B C 1
ATOM 1704 O O . ASN B 1 26 ? -3.225 -7.496 -28.859 1 56.44 26 ASN B O 1
ATOM 1708 N N . THR B 1 27 ? -4.137 -8.398 -27 1 62.78 27 THR B N 1
ATOM 1709 C CA . THR B 1 27 ? -2.766 -8.711 -26.609 1 62.78 27 THR B CA 1
ATOM 1710 C C . THR B 1 27 ? -2.484 -10.203 -26.75 1 62.78 27 THR B C 1
ATOM 1712 O O . THR B 1 27 ? -3.283 -11.031 -26.312 1 62.78 27 THR B O 1
ATOM 1715 N N . ASN B 1 28 ? -1.669 -10.617 -27.766 1 77.25 28 ASN B N 1
ATOM 1716 C CA . ASN B 1 28 ? -1.153 -11.977 -27.922 1 77.25 28 ASN B CA 1
ATOM 1717 C C . ASN B 1 28 ? 0.042 -12.227 -27 1 77.25 28 ASN B C 1
ATOM 1719 O O . ASN B 1 28 ? 1.161 -12.43 -27.484 1 77.25 28 ASN B O 1
ATOM 1723 N N . ILE B 1 29 ? -0.222 -12.305 -25.672 1 81.81 29 ILE B N 1
ATOM 1724 C CA . ILE B 1 29 ? 0.874 -12.516 -24.734 1 81.81 29 ILE B CA 1
ATOM 1725 C C . ILE B 1 29 ? 1.113 -14.008 -24.547 1 81.81 29 ILE B C 1
ATOM 1727 O O . ILE B 1 29 ? 0.165 -14.781 -24.375 1 81.81 29 ILE B O 1
ATOM 1731 N N . THR B 1 30 ? 2.41 -14.445 -24.734 1 88.75 30 THR B N 1
ATOM 1732 C CA . THR B 1 30 ? 2.787 -15.852 -24.609 1 88.75 30 THR B CA 1
ATOM 1733 C C . THR B 1 30 ? 2.992 -16.234 -23.141 1 88.75 30 THR B C 1
ATOM 1735 O O . THR B 1 30 ? 3.211 -15.359 -22.297 1 88.75 30 THR B O 1
ATOM 1738 N N . PRO B 1 31 ? 2.953 -17.484 -22.859 1 91 31 PRO B N 1
ATOM 1739 C CA . PRO B 1 31 ? 3.254 -17.953 -21.516 1 91 31 PRO B CA 1
ATOM 1740 C C . PRO B 1 31 ? 4.641 -17.531 -21.031 1 91 31 PRO B C 1
ATOM 1742 O O . PRO B 1 31 ? 4.824 -17.203 -19.859 1 91 31 PRO B O 1
ATOM 1745 N N . GLN B 1 32 ? 5.512 -17.516 -21.969 1 92.19 32 GLN B N 1
ATOM 1746 C CA . GLN B 1 32 ? 6.863 -17.109 -21.609 1 92.19 32 GLN B CA 1
ATOM 1747 C C . GLN B 1 32 ? 6.898 -15.641 -21.203 1 92.19 32 GLN B C 1
ATOM 1749 O O . GLN B 1 32 ? 7.57 -15.273 -20.234 1 92.19 32 GLN B O 1
ATOM 1754 N N . GLN B 1 33 ? 6.199 -14.852 -21.906 1 88.19 33 GLN B N 1
ATOM 1755 C CA . GLN 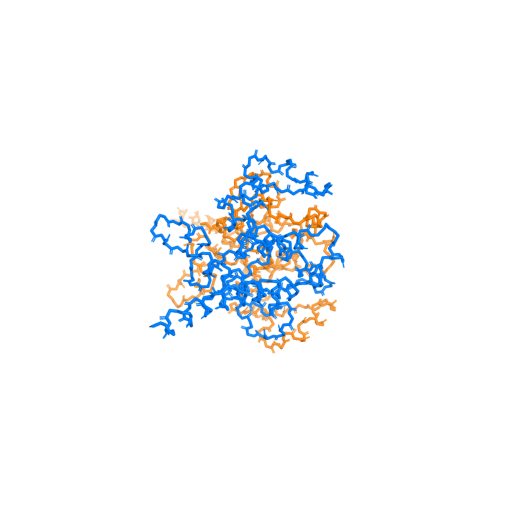B 1 33 ? 6.121 -13.43 -21.578 1 88.19 33 GLN B CA 1
ATOM 1756 C C . GLN B 1 33 ? 5.438 -13.203 -20.234 1 88.19 33 GLN B C 1
ATOM 1758 O O . GLN B 1 33 ? 5.855 -12.352 -19.453 1 88.19 33 GLN B O 1
ATOM 1763 N N . LEU B 1 34 ? 4.426 -13.969 -19.938 1 88.81 34 LEU B N 1
ATOM 1764 C CA . LEU B 1 34 ? 3.721 -13.859 -18.672 1 88.81 34 LEU B CA 1
ATOM 1765 C C . LEU B 1 34 ? 4.633 -14.234 -17.516 1 88.81 34 LEU B C 1
ATOM 1767 O O . LEU B 1 34 ? 4.633 -13.57 -16.469 1 88.81 34 LEU B O 1
ATOM 1771 N N . LEU B 1 35 ? 5.355 -15.266 -17.766 1 92.88 35 LEU B N 1
ATOM 1772 C CA . LEU B 1 35 ? 6.301 -15.703 -16.75 1 92.88 35 LEU B CA 1
ATOM 1773 C C . LEU B 1 35 ? 7.375 -14.648 -16.516 1 92.88 35 LEU B C 1
ATOM 1775 O O . LEU B 1 35 ? 7.785 -14.414 -15.375 1 92.88 35 LEU B O 1
ATOM 1779 N N . HIS B 1 36 ? 7.809 -14.031 -17.578 1 90.19 36 HIS B N 1
ATOM 1780 C CA . HIS B 1 36 ? 8.789 -12.961 -17.469 1 90.19 36 HIS B CA 1
ATOM 1781 C C . HIS B 1 36 ? 8.234 -11.773 -16.688 1 90.19 36 HIS B C 1
ATOM 1783 O O . HIS B 1 36 ? 8.938 -11.195 -15.859 1 90.19 36 HIS B O 1
ATOM 1789 N N . ILE B 1 37 ? 7.066 -11.461 -16.906 1 84 37 ILE B N 1
ATOM 1790 C CA . ILE B 1 37 ? 6.398 -10.383 -16.188 1 84 37 ILE B CA 1
ATOM 1791 C C . ILE B 1 37 ? 6.309 -10.727 -14.703 1 84 37 ILE B C 1
ATOM 1793 O O . ILE B 1 37 ? 6.652 -9.906 -13.844 1 84 37 ILE B O 1
ATOM 1797 N N . ALA B 1 38 ? 5.895 -11.945 -14.453 1 89.38 38 ALA B N 1
ATOM 1798 C CA . ALA B 1 38 ? 5.773 -12.398 -13.07 1 89.38 38 ALA B CA 1
ATOM 1799 C C . ALA B 1 38 ? 7.117 -12.312 -12.344 1 89.38 38 ALA B C 1
ATOM 1801 O O . ALA B 1 38 ? 7.191 -11.82 -11.219 1 89.38 38 ALA B O 1
ATOM 1802 N N . TYR B 1 39 ? 8.125 -12.727 -13.055 1 90.81 39 TYR B N 1
ATOM 1803 C CA . TYR B 1 39 ? 9.469 -12.688 -12.492 1 90.81 39 TYR B CA 1
ATOM 1804 C C . TYR B 1 39 ? 9.898 -11.258 -12.195 1 90.81 39 TYR B C 1
ATOM 1806 O O . TYR B 1 39 ? 10.391 -10.961 -11.102 1 90.81 39 TYR B O 1
ATOM 1814 N N . ASN B 1 40 ? 9.688 -10.398 -13.102 1 84.12 40 ASN B N 1
ATOM 1815 C CA . ASN B 1 40 ? 10.125 -9.016 -12.961 1 84.12 40 ASN B CA 1
ATOM 1816 C C . ASN B 1 40 ? 9.398 -8.305 -11.828 1 84.12 40 ASN B C 1
ATOM 1818 O O . ASN B 1 40 ? 10.008 -7.562 -11.062 1 84.12 40 ASN B O 1
ATOM 1822 N N . ILE B 1 41 ? 8.156 -8.586 -11.688 1 80.69 41 ILE B N 1
ATOM 1823 C CA . ILE B 1 41 ? 7.391 -7.965 -10.609 1 80.69 41 ILE B CA 1
ATOM 1824 C C . ILE B 1 41 ? 7.887 -8.484 -9.266 1 80.69 41 ILE B C 1
ATOM 1826 O O . ILE B 1 41 ? 8.062 -7.707 -8.32 1 80.69 41 ILE B O 1
ATOM 1830 N N . THR B 1 42 ? 8.102 -9.75 -9.203 1 87.19 42 THR B N 1
ATOM 1831 C CA . THR B 1 42 ? 8.547 -10.359 -7.953 1 87.19 42 THR B CA 1
ATOM 1832 C C . THR B 1 42 ? 9.938 -9.859 -7.57 1 87.19 42 THR B C 1
ATOM 1834 O O . THR B 1 42 ? 10.203 -9.586 -6.395 1 87.19 42 THR B O 1
ATOM 1837 N N . MET B 1 43 ? 10.773 -9.734 -8.555 1 86.12 43 MET B N 1
ATOM 1838 C CA . MET B 1 43 ? 12.117 -9.211 -8.297 1 86.12 43 MET B CA 1
ATOM 1839 C C . MET B 1 43 ? 12.055 -7.758 -7.844 1 86.12 43 MET B C 1
ATOM 1841 O O . MET B 1 43 ? 12.836 -7.336 -6.992 1 86.12 43 MET B O 1
ATOM 1845 N N . SER B 1 44 ? 11.172 -7.055 -8.445 1 78 44 SER B N 1
ATOM 1846 C CA . SER B 1 44 ? 10.992 -5.672 -8.023 1 78 44 SER B CA 1
ATOM 1847 C C . SER B 1 44 ? 10.547 -5.59 -6.57 1 78 44 SER B C 1
ATOM 1849 O O . SER B 1 44 ? 11 -4.719 -5.824 1 78 44 SER B O 1
ATOM 1851 N N . LEU B 1 45 ? 9.648 -6.469 -6.184 1 79.19 45 LEU B N 1
ATOM 1852 C CA . LEU B 1 45 ? 9.211 -6.555 -4.797 1 79.19 45 LEU B CA 1
ATOM 1853 C C . LEU B 1 45 ? 10.383 -6.832 -3.869 1 79.19 45 LEU B C 1
ATOM 1855 O O . LEU B 1 45 ? 10.508 -6.211 -2.812 1 79.19 45 LEU B O 1
ATOM 1859 N N . HIS B 1 46 ? 11.219 -7.75 -4.262 1 82.44 46 HIS B N 1
ATOM 1860 C CA . HIS B 1 46 ? 12.406 -8.078 -3.48 1 82.44 46 HIS B CA 1
ATOM 1861 C C . HIS B 1 46 ? 13.297 -6.855 -3.301 1 82.44 46 HIS B C 1
ATOM 1863 O O . HIS B 1 46 ? 13.734 -6.559 -2.186 1 82.44 46 HIS B O 1
ATOM 1869 N N . HIS B 1 47 ? 13.547 -6.156 -4.363 1 76.44 47 HIS B N 1
ATOM 1870 C CA . HIS B 1 47 ? 14.438 -5 -4.324 1 76.44 47 HIS B CA 1
ATOM 1871 C C . HIS B 1 47 ? 13.844 -3.877 -3.479 1 76.44 47 HIS B C 1
ATOM 1873 O O . HIS B 1 47 ? 14.57 -3.178 -2.77 1 76.44 47 HIS B O 1
ATOM 1879 N N . ALA B 1 48 ? 12.562 -3.756 -3.596 1 70.44 48 ALA B N 1
ATOM 1880 C CA . ALA B 1 48 ? 11.883 -2.711 -2.832 1 70.44 48 ALA B CA 1
ATOM 1881 C C . ALA B 1 48 ? 12.047 -2.932 -1.332 1 70.44 48 ALA B C 1
ATOM 1883 O O . ALA B 1 48 ? 12.109 -1.974 -0.559 1 70.44 48 ALA B O 1
ATOM 1884 N N . HIS B 1 49 ? 12.141 -4.148 -0.913 1 72.81 49 HIS B N 1
ATOM 1885 C CA . HIS B 1 49 ? 12.195 -4.449 0.513 1 72.81 49 HIS B CA 1
ATOM 1886 C C . HIS B 1 49 ? 13.633 -4.641 0.983 1 72.81 49 HIS B C 1
ATOM 1888 O O . HIS B 1 49 ? 13.898 -4.648 2.188 1 72.81 49 HIS B O 1
ATOM 1894 N N . ASN B 1 50 ? 14.562 -4.895 0.189 1 65.25 50 ASN B N 1
ATOM 1895 C CA . ASN B 1 50 ? 15.914 -5.215 0.621 1 65.25 50 ASN B CA 1
ATOM 1896 C C . ASN B 1 50 ? 16.922 -4.152 0.165 1 65.25 50 ASN B C 1
ATOM 1898 O O . ASN B 1 50 ? 18.078 -4.184 0.558 1 65.25 50 ASN B O 1
ATOM 1902 N N . PHE B 1 51 ? 16.703 -3.459 -0.928 1 55.12 51 PHE B N 1
ATOM 1903 C CA . PHE B 1 51 ? 17.703 -2.482 -1.35 1 55.12 51 PHE B CA 1
ATOM 1904 C C . PHE B 1 51 ? 17.406 -1.114 -0.747 1 55.12 51 PHE B C 1
ATOM 1906 O O . PHE B 1 51 ? 16.25 -0.729 -0.602 1 55.12 51 PHE B O 1
ATOM 1913 N N . ASP B 1 52 ? 18.25 -0.771 0.186 1 49.44 52 ASP B N 1
ATOM 1914 C CA . ASP B 1 52 ? 18.359 0.586 0.714 1 49.44 52 ASP B CA 1
ATOM 1915 C C . ASP B 1 52 ? 18.312 1.618 -0.41 1 49.44 52 ASP B C 1
ATOM 1917 O O . ASP B 1 52 ? 18.766 2.75 -0.238 1 49.44 52 ASP B O 1
ATOM 1921 N N . ASP B 1 53 ? 18.125 1.095 -1.478 1 43.38 53 ASP B N 1
ATOM 1922 C CA . ASP B 1 53 ? 18.297 2.102 -2.521 1 43.38 53 ASP B CA 1
ATOM 1923 C C . ASP B 1 53 ? 17.297 3.236 -2.357 1 43.38 53 ASP B C 1
ATOM 1925 O O . ASP B 1 53 ? 16.078 3.002 -2.342 1 43.38 53 ASP B O 1
ATOM 1929 N N . GLU B 1 54 ? 17.891 4.117 -1.693 1 43.22 54 GLU B N 1
ATOM 1930 C CA . GLU B 1 54 ? 17.281 5.43 -1.531 1 43.22 54 GLU B CA 1
ATOM 1931 C C . GLU B 1 54 ? 16.312 5.734 -2.676 1 43.22 54 GLU B C 1
ATOM 1933 O O . GLU B 1 54 ? 15.398 6.543 -2.523 1 43.22 54 GLU B O 1
ATOM 1938 N N . ASP B 1 55 ? 16.781 5.27 -3.904 1 38.34 55 ASP B N 1
ATOM 1939 C CA . ASP B 1 55 ? 16.141 5.727 -5.133 1 38.34 55 ASP B CA 1
ATOM 1940 C C . ASP B 1 55 ? 14.969 4.816 -5.516 1 38.34 55 ASP B C 1
ATOM 1942 O O . ASP B 1 55 ? 14.453 4.891 -6.633 1 38.34 55 ASP B O 1
ATOM 1946 N N . ALA B 1 56 ? 14.969 3.748 -4.797 1 38.97 56 ALA B N 1
ATOM 1947 C CA . ALA B 1 56 ? 13.922 2.881 -5.328 1 38.97 56 ALA B CA 1
ATOM 1948 C C . ALA B 1 56 ? 12.578 3.605 -5.371 1 38.97 56 ALA B C 1
ATOM 1950 O O . ALA B 1 56 ? 11.953 3.828 -4.332 1 38.97 56 ALA B O 1
ATOM 1951 N N . ARG B 1 57 ? 12.656 4.613 -6.234 1 33.91 57 ARG B N 1
ATOM 1952 C CA . ARG B 1 57 ? 11.477 5.395 -6.594 1 33.91 57 ARG B CA 1
ATOM 1953 C C . ARG B 1 57 ? 10.32 4.484 -6.988 1 33.91 57 ARG B C 1
ATOM 1955 O O . ARG B 1 57 ? 10.453 3.658 -7.895 1 33.91 57 ARG B O 1
ATOM 1962 N N . CYS B 1 58 ? 9.828 3.916 -6 1 34.88 58 CYS B N 1
ATOM 1963 C CA . CYS B 1 58 ? 8.594 3.312 -6.488 1 34.88 58 CYS B CA 1
ATOM 1964 C C . CYS B 1 58 ? 7.988 4.148 -7.609 1 34.88 58 CYS B C 1
ATOM 1966 O O . CYS B 1 58 ? 8.086 5.375 -7.602 1 34.88 58 CYS B O 1
ATOM 1968 N N . GLY B 1 59 ? 8.32 3.732 -8.656 1 32.12 59 GLY B N 1
ATOM 1969 C CA . GLY B 1 59 ? 7.785 4.48 -9.781 1 32.12 59 GLY B CA 1
ATOM 1970 C C . GLY B 1 59 ? 6.633 5.391 -9.406 1 32.12 59 GLY B C 1
ATOM 1971 O O . GLY B 1 59 ? 6.105 6.113 -10.25 1 32.12 59 GLY B O 1
ATOM 1972 N N . PHE B 1 60 ? 5.758 4.957 -8.703 1 31.25 60 PHE B N 1
ATOM 1973 C CA . PHE B 1 60 ? 4.734 5.961 -8.438 1 31.25 60 PHE B CA 1
ATOM 1974 C C . PHE B 1 60 ? 5.262 7.031 -7.488 1 31.25 60 PHE B C 1
ATOM 1976 O O . PHE B 1 60 ? 5.914 6.715 -6.492 1 31.25 60 PHE B O 1
ATOM 1983 N N . ARG B 1 61 ? 5.559 7.984 -7.984 1 33.75 61 ARG B N 1
ATOM 1984 C CA . ARG B 1 61 ? 6.168 9.125 -7.305 1 33.75 61 ARG B CA 1
ATOM 1985 C C . ARG B 1 61 ? 5.711 9.195 -5.852 1 33.75 61 ARG B C 1
ATOM 1987 O O . ARG B 1 61 ? 6.414 9.75 -5 1 33.75 61 ARG B O 1
ATOM 1994 N N . VAL B 1 62 ? 4.492 8.906 -5.594 1 35.16 62 VAL B N 1
ATOM 1995 C CA . VAL B 1 62 ? 4.164 9.055 -4.18 1 35.16 62 VAL B CA 1
ATOM 1996 C C . VAL B 1 62 ? 4.984 8.062 -3.357 1 35.16 62 VAL B C 1
ATOM 1998 O O . VAL B 1 62 ? 5.426 8.383 -2.25 1 35.16 62 VAL B O 1
ATOM 2001 N N . GLY B 1 63 ? 4.91 6.723 -3.764 1 37.19 63 GLY B N 1
ATOM 2002 C CA . GLY B 1 63 ? 5.605 5.695 -3.006 1 37.19 63 GLY B CA 1
ATOM 2003 C C . GLY B 1 63 ? 7.117 5.809 -3.1 1 37.19 63 GLY B C 1
ATOM 2004 O O . GLY B 1 63 ? 7.84 4.906 -2.674 1 37.19 63 GLY B O 1
ATOM 2005 N N . LYS B 1 64 ? 7.402 6.496 -4.086 1 37.84 64 LYS B N 1
ATOM 2006 C CA . LYS B 1 64 ? 8.859 6.578 -4.133 1 37.84 64 LYS B CA 1
ATOM 2007 C C . LYS B 1 64 ? 9.438 6.957 -2.77 1 37.84 64 LYS B C 1
ATOM 2009 O O . LYS B 1 64 ? 10.625 7.27 -2.656 1 37.84 64 LYS B O 1
ATOM 2014 N N . ASN B 1 65 ? 8.539 7.352 -1.911 1 42.38 65 ASN B N 1
ATOM 2015 C CA . ASN B 1 65 ? 9.297 7.938 -0.811 1 42.38 65 ASN B CA 1
ATOM 2016 C C . ASN B 1 65 ? 10.055 6.879 -0.023 1 42.38 65 ASN B C 1
ATOM 2018 O O . ASN B 1 65 ? 9.461 5.938 0.5 1 42.38 65 ASN B O 1
ATOM 2022 N N . GLY B 1 66 ? 11.18 6.652 -0.538 1 47.94 66 GLY B N 1
ATOM 2023 C CA . GLY B 1 66 ? 12.305 5.91 0.009 1 47.94 66 GLY B CA 1
ATOM 2024 C C . GLY B 1 66 ? 12.188 5.664 1.502 1 47.94 66 GLY B C 1
ATOM 2025 O O . GLY B 1 66 ? 13.195 5.641 2.213 1 47.94 66 GLY B O 1
ATOM 2026 N N . GLY B 1 67 ? 10.977 5.367 1.979 1 60.78 67 GLY B N 1
ATOM 2027 C CA . GLY B 1 67 ? 10.953 5.012 3.389 1 60.78 67 GLY B CA 1
ATOM 2028 C C . GLY B 1 67 ? 10.688 6.191 4.301 1 60.78 67 GLY B C 1
ATOM 2029 O O . GLY B 1 67 ? 10.453 6.02 5.5 1 60.78 67 GLY B O 1
ATOM 2030 N N . SER B 1 68 ? 10.68 7.387 3.701 1 67.19 68 SER B N 1
ATOM 2031 C CA . SER B 1 68 ? 10.562 8.547 4.574 1 67.19 68 SER B CA 1
ATOM 2032 C C . SER B 1 68 ? 9.117 8.773 5.004 1 67.19 68 SER B C 1
ATOM 2034 O O . SER B 1 68 ? 8.844 9.555 5.918 1 67.19 68 SER B O 1
ATOM 2036 N N . TYR B 1 69 ? 8.164 8.016 4.52 1 71.62 69 TYR B N 1
ATOM 2037 C CA . TYR B 1 69 ? 6.75 8.227 4.828 1 71.62 69 TYR B CA 1
ATOM 2038 C C . TYR B 1 69 ? 6.234 7.152 5.777 1 71.62 69 TYR B C 1
ATOM 2040 O O . TYR B 1 69 ? 5.062 7.168 6.164 1 71.62 69 TYR B O 1
ATOM 2048 N N . ARG B 1 70 ? 7.184 6.359 6.23 1 78.19 70 ARG B N 1
ATOM 2049 C CA . ARG B 1 70 ? 6.758 5.234 7.055 1 78.19 70 ARG B CA 1
ATOM 2050 C C . ARG B 1 70 ? 6.48 5.676 8.484 1 78.19 70 ARG B C 1
ATOM 2052 O O . ARG B 1 70 ? 7.195 6.527 9.031 1 78.19 70 ARG B O 1
ATOM 2059 N N . SER B 1 71 ? 5.488 5.02 9 1 84.12 71 SER B N 1
ATOM 2060 C CA . SER B 1 71 ? 5.168 5.219 10.414 1 84.12 71 SER B CA 1
ATOM 2061 C C . SER B 1 71 ? 6.137 4.461 11.312 1 84.12 71 SER B C 1
ATOM 2063 O O . SER B 1 71 ? 6.867 3.584 10.852 1 84.12 71 SER B O 1
ATOM 2065 N N . PRO B 1 72 ? 6.16 4.883 12.609 1 88.31 72 PRO B N 1
ATOM 2066 C CA . PRO B 1 72 ? 7.055 4.172 13.531 1 88.31 72 PRO B CA 1
ATOM 2067 C C . PRO B 1 72 ? 6.828 2.664 13.523 1 88.31 72 PRO B C 1
ATOM 2069 O O . PRO B 1 72 ? 7.789 1.892 13.516 1 88.31 72 PRO B O 1
ATOM 2072 N N . GLU B 1 73 ? 5.578 2.176 13.547 1 84.38 73 GLU B N 1
ATOM 2073 C CA . GLU B 1 73 ? 5.277 0.748 13.594 1 84.38 73 GLU B CA 1
ATOM 2074 C C . GLU B 1 73 ? 5.629 0.067 12.273 1 84.38 73 GLU B C 1
ATOM 2076 O O . GLU B 1 73 ? 5.973 -1.117 12.25 1 84.38 73 GLU B O 1
ATOM 2081 N N . GLU B 1 74 ? 5.492 0.751 11.125 1 78.5 74 GLU B N 1
ATOM 2082 C CA . GLU B 1 74 ? 5.867 0.177 9.836 1 78.5 74 GLU B CA 1
ATOM 2083 C C . GLU B 1 74 ? 7.348 -0.2 9.812 1 78.5 74 GLU B C 1
ATOM 2085 O O . GLU B 1 74 ? 7.727 -1.196 9.195 1 78.5 74 GLU B O 1
ATOM 2090 N N . TYR B 1 75 ? 8.164 0.64 10.453 1 76.38 75 TYR B N 1
ATOM 2091 C CA . TYR B 1 75 ? 9.586 0.337 10.5 1 76.38 75 TYR B CA 1
ATOM 2092 C C . TYR B 1 75 ? 9.852 -0.913 11.336 1 76.38 75 TYR B C 1
ATOM 2094 O O . TYR B 1 75 ? 10.812 -1.642 11.086 1 76.38 75 TYR B O 1
ATOM 2102 N N . ASN B 1 76 ? 8.93 -1.136 12.273 1 77.44 76 ASN B N 1
ATOM 2103 C CA . ASN B 1 76 ? 9.078 -2.297 13.141 1 77.44 76 ASN B CA 1
ATOM 2104 C C . ASN B 1 76 ? 8.664 -3.584 12.438 1 77.44 76 ASN B C 1
ATOM 2106 O O . ASN B 1 76 ? 9.125 -4.672 12.789 1 77.44 76 ASN B O 1
ATOM 2110 N N . TYR B 1 77 ? 7.793 -3.434 11.398 1 76.31 77 TYR B N 1
ATOM 2111 C CA . TYR B 1 77 ? 7.195 -4.617 10.789 1 76.31 77 TYR B CA 1
ATOM 2112 C C . TYR B 1 77 ? 7.695 -4.805 9.359 1 76.31 77 TYR B C 1
ATOM 2114 O O . TYR B 1 77 ? 6.965 -5.305 8.5 1 76.31 77 TYR B O 1
ATOM 2122 N N . GLU B 1 78 ? 8.914 -4.426 9.141 1 69.62 78 GLU B N 1
ATOM 2123 C CA . GLU B 1 78 ? 9.438 -4.473 7.777 1 69.62 78 GLU B CA 1
ATOM 2124 C C . GLU B 1 78 ? 9.383 -5.891 7.215 1 69.62 78 GLU B C 1
ATOM 2126 O O . GLU B 1 78 ? 9.023 -6.094 6.055 1 69.62 78 GLU B O 1
ATOM 2131 N N . LEU B 1 79 ? 9.859 -6.895 8.023 1 67 79 LEU B N 1
ATOM 2132 C CA . LEU B 1 79 ? 9.797 -8.281 7.578 1 67 79 LEU B CA 1
ATOM 2133 C C . LEU B 1 79 ? 8.359 -8.68 7.25 1 67 79 LEU B C 1
ATOM 2135 O O . LEU B 1 79 ? 8.094 -9.242 6.188 1 67 79 LEU B O 1
ATOM 2139 N N . GLU B 1 80 ? 7.48 -8.359 8.102 1 75.69 80 GLU B N 1
ATOM 2140 C CA . GLU B 1 80 ? 6.074 -8.688 7.91 1 75.69 80 GLU B CA 1
ATOM 2141 C C . GLU B 1 80 ? 5.516 -8.008 6.66 1 75.69 80 GLU B C 1
ATOM 2143 O O . GLU B 1 80 ? 4.711 -8.594 5.934 1 75.69 80 GLU B O 1
ATOM 2148 N N . ASN B 1 81 ? 6.082 -6.918 6.387 1 74.62 81 ASN B N 1
ATOM 2149 C CA . ASN B 1 81 ? 5.617 -6.168 5.223 1 74.62 81 ASN B CA 1
ATOM 2150 C C . ASN B 1 81 ? 6 -6.867 3.92 1 74.62 81 ASN B C 1
ATOM 2152 O O . ASN B 1 81 ? 5.195 -6.941 2.99 1 74.62 81 ASN B O 1
ATOM 2156 N N . GLU B 1 82 ? 7.168 -7.371 3.898 1 81.31 82 GLU B N 1
ATOM 2157 C CA . GLU B 1 82 ? 7.555 -8.117 2.705 1 81.31 82 GLU B CA 1
ATOM 2158 C C . GLU B 1 82 ? 6.672 -9.344 2.516 1 81.31 82 GLU B C 1
ATOM 2160 O O . GLU B 1 82 ? 6.25 -9.648 1.397 1 81.31 82 GLU B O 1
ATOM 2165 N N . LYS B 1 83 ? 6.43 -10.016 3.648 1 87.62 83 LYS B N 1
ATOM 2166 C CA . LYS B 1 83 ? 5.672 -11.266 3.584 1 87.62 83 LYS B CA 1
ATOM 2167 C C . LYS B 1 83 ? 4.234 -11.016 3.141 1 87.62 83 LYS B C 1
ATOM 2169 O O . LYS B 1 83 ? 3.652 -11.828 2.418 1 87.62 83 LYS B O 1
ATOM 2174 N N . VAL B 1 84 ? 3.729 -9.953 3.594 1 83.19 84 VAL B N 1
ATOM 2175 C CA . VAL B 1 84 ? 2.385 -9.562 3.18 1 83.19 84 VAL B CA 1
ATOM 2176 C C . VAL B 1 84 ? 2.354 -9.328 1.671 1 83.19 84 VAL B C 1
ATOM 2178 O O . VAL B 1 84 ? 1.441 -9.797 0.985 1 83.19 84 VAL B O 1
ATOM 2181 N N . ASP B 1 85 ? 3.355 -8.68 1.174 1 80.19 85 ASP B N 1
ATOM 2182 C CA . ASP B 1 85 ? 3.445 -8.398 -0.256 1 80.19 85 ASP B CA 1
ATOM 2183 C C . ASP B 1 85 ? 3.656 -9.68 -1.055 1 80.19 85 ASP B C 1
ATOM 2185 O O . ASP B 1 85 ? 3.156 -9.812 -2.174 1 80.19 85 ASP B O 1
ATOM 2189 N N . VAL B 1 86 ? 4.363 -10.508 -0.514 1 89.19 86 VAL B N 1
ATOM 2190 C CA . VAL B 1 86 ? 4.582 -11.789 -1.171 1 89.19 86 VAL B CA 1
ATOM 2191 C C . VAL B 1 86 ? 3.26 -12.539 -1.296 1 89.19 86 VAL B C 1
ATOM 2193 O O . VAL B 1 86 ? 2.979 -13.148 -2.332 1 89.19 86 VAL B O 1
ATOM 2196 N N . TYR B 1 87 ? 2.479 -12.492 -0.263 1 90.94 87 TYR B N 1
ATOM 2197 C CA . TYR B 1 87 ? 1.158 -13.109 -0.35 1 90.94 87 TYR B CA 1
ATOM 2198 C C . TYR B 1 87 ? 0.348 -12.5 -1.489 1 90.94 87 TYR B C 1
ATOM 2200 O O . TYR B 1 87 ? -0.28 -13.219 -2.268 1 90.94 87 TYR B O 1
ATOM 2208 N N . SER B 1 88 ? 0.381 -11.258 -1.548 1 84.12 88 SER B N 1
ATOM 2209 C CA . SER B 1 88 ? -0.322 -10.562 -2.621 1 84.12 88 SER B CA 1
ATOM 2210 C C . SER B 1 88 ? 0.186 -11 -3.99 1 84.12 88 SER B C 1
ATOM 2212 O O . SER B 1 88 ? -0.581 -11.055 -4.953 1 84.12 88 SER B O 1
ATOM 2214 N N . MET B 1 89 ? 1.49 -11.188 -4.012 1 87.38 89 MET B N 1
ATOM 2215 C CA . MET B 1 89 ? 2.053 -11.688 -5.262 1 87.38 89 MET B CA 1
ATOM 2216 C C . MET B 1 89 ? 1.429 -13.031 -5.637 1 87.38 89 MET B C 1
ATOM 2218 O O . MET B 1 89 ? 1.2 -13.305 -6.816 1 87.38 89 MET B O 1
ATOM 2222 N N . GLY B 1 90 ? 1.2 -13.836 -4.664 1 92.94 90 GLY B N 1
ATOM 2223 C CA . GLY B 1 90 ? 0.469 -15.062 -4.922 1 92.94 90 GLY B CA 1
ATOM 2224 C C . GLY B 1 90 ? -0.859 -14.836 -5.617 1 92.94 90 GLY B C 1
ATOM 2225 O O . GLY B 1 90 ? -1.197 -15.539 -6.57 1 92.94 90 GLY B O 1
ATOM 2226 N N . ASN B 1 91 ? -1.554 -13.914 -5.188 1 88.38 91 ASN B N 1
ATOM 2227 C CA . ASN B 1 91 ? -2.822 -13.555 -5.812 1 88.38 91 ASN B CA 1
ATOM 2228 C C . ASN B 1 91 ? -2.623 -13.062 -7.246 1 88.38 91 ASN B C 1
ATOM 2230 O O . ASN B 1 91 ? -3.451 -13.336 -8.117 1 88.38 91 ASN B O 1
ATOM 2234 N N . VAL B 1 92 ? -1.608 -12.352 -7.477 1 86.06 92 VAL B N 1
ATOM 2235 C CA . VAL B 1 92 ? -1.285 -11.883 -8.82 1 86.06 92 VAL B CA 1
ATOM 2236 C C . VAL B 1 92 ? -0.985 -13.078 -9.727 1 86.06 92 VAL B C 1
ATOM 2238 O O . VAL B 1 92 ? -1.442 -13.125 -10.867 1 86.06 92 VAL B O 1
ATOM 2241 N N . LEU B 1 93 ? -0.209 -13.93 -9.203 1 92.56 93 LEU B N 1
ATOM 2242 C CA . LEU B 1 93 ? 0.094 -15.133 -9.969 1 92.56 93 LEU B CA 1
ATOM 2243 C C . LEU B 1 93 ? -1.182 -15.898 -10.305 1 92.56 93 LEU B C 1
ATOM 2245 O O . LEU B 1 93 ? -1.341 -16.391 -11.422 1 92.56 93 LEU B O 1
ATOM 2249 N N . TYR B 1 94 ? -2.086 -15.969 -9.367 1 93.12 94 TYR B N 1
ATOM 2250 C CA . TYR B 1 94 ? -3.389 -16.578 -9.609 1 93.12 94 TYR B CA 1
ATOM 2251 C C . TYR B 1 94 ? -4.102 -15.883 -10.766 1 93.12 94 TYR B C 1
ATOM 2253 O O . TYR B 1 94 ? -4.621 -16.547 -11.664 1 93.12 94 TYR B O 1
ATOM 2261 N N . PHE B 1 95 ? -4.074 -14.672 -10.711 1 87.12 95 PHE B N 1
ATOM 2262 C CA . PHE B 1 95 ? -4.715 -13.875 -11.75 1 87.12 95 PHE B CA 1
ATOM 2263 C C . PHE B 1 95 ? -4.078 -14.141 -13.109 1 87.12 95 PHE B C 1
ATOM 2265 O O . PHE B 1 95 ? -4.785 -14.312 -14.102 1 87.12 95 PHE B O 1
ATOM 2272 N N . LEU B 1 96 ? -2.791 -14.18 -13.164 1 88.12 96 LEU B N 1
ATOM 2273 C CA . LEU B 1 96 ? -2.078 -14.398 -14.422 1 88.12 96 LEU B CA 1
ATOM 2274 C C . LEU B 1 96 ? -2.359 -15.789 -14.969 1 88.12 96 LEU B C 1
ATOM 2276 O O . LEU B 1 96 ? -2.42 -15.984 -16.188 1 88.12 96 LEU B O 1
ATOM 2280 N N . LEU B 1 97 ? -2.553 -16.688 -14.117 1 92.69 97 LEU B N 1
ATOM 2281 C CA . LEU B 1 97 ? -2.793 -18.078 -14.492 1 92.69 97 LEU B CA 1
ATOM 2282 C C . LEU B 1 97 ? -4.223 -18.266 -14.984 1 92.69 97 LEU B C 1
ATOM 2284 O O . LEU B 1 97 ? -4.461 -19 -15.945 1 92.69 97 LEU B O 1
ATOM 2288 N N . THR B 1 98 ? -5.184 -17.594 -14.336 1 91.12 98 THR B N 1
ATOM 2289 C CA . THR B 1 98 ? -6.582 -17.969 -14.531 1 91.12 98 THR B CA 1
ATOM 2290 C C . THR B 1 98 ? -7.324 -16.859 -15.281 1 91.12 98 THR B C 1
ATOM 2292 O O . THR B 1 98 ? -8.438 -17.094 -15.773 1 91.12 98 THR B O 1
ATOM 2295 N N . HIS B 1 99 ? -6.766 -15.742 -15.273 1 83.88 99 HIS B N 1
ATOM 2296 C CA . HIS B 1 99 ? -7.371 -14.57 -15.891 1 83.88 99 HIS B CA 1
ATOM 2297 C C . HIS B 1 99 ? -8.625 -14.141 -15.133 1 83.88 99 HIS B C 1
ATOM 2299 O O . HIS B 1 99 ? -9.523 -13.523 -15.711 1 83.88 99 HIS B O 1
ATOM 2305 N N . GLU B 1 100 ? -8.664 -14.547 -13.906 1 83.38 100 GLU B N 1
ATOM 2306 C CA . GLU B 1 100 ? -9.75 -14.172 -13.016 1 83.38 100 GLU B CA 1
ATOM 2307 C C . GLU B 1 100 ? -9.227 -13.68 -11.672 1 83.38 100 GLU B C 1
ATOM 2309 O O . GLU B 1 100 ? -8.211 -14.18 -11.18 1 83.38 100 GLU B O 1
ATOM 2314 N N . ASP B 1 101 ? -9.945 -12.758 -11.125 1 81.06 101 ASP B N 1
ATOM 2315 C CA . ASP B 1 101 ? -9.594 -12.305 -9.781 1 81.06 101 ASP B CA 1
ATOM 2316 C C . ASP B 1 101 ? -9.789 -13.422 -8.758 1 81.06 101 ASP B C 1
ATOM 2318 O O . ASP B 1 101 ? -10.766 -14.172 -8.828 1 81.06 101 ASP B O 1
ATOM 2322 N N . PRO B 1 102 ? -8.852 -13.406 -7.789 1 87.19 102 PRO B N 1
ATOM 2323 C CA . PRO B 1 102 ? -9.117 -14.344 -6.688 1 87.19 102 PRO B CA 1
ATOM 2324 C C . PRO B 1 102 ? -10.445 -14.07 -5.988 1 87.19 102 PRO B C 1
ATOM 2326 O O . PRO B 1 102 ? -10.844 -12.914 -5.836 1 87.19 102 PRO B O 1
ATOM 2329 N N . TRP B 1 103 ? -11.164 -15.047 -5.691 1 88.56 103 TRP B N 1
ATOM 2330 C CA . TRP B 1 103 ? -12.398 -15.016 -4.914 1 88.56 103 TRP B CA 1
ATOM 2331 C C . TRP B 1 103 ? -13.492 -14.258 -5.66 1 88.56 103 TRP B C 1
ATOM 2333 O O . TRP B 1 103 ? -14.328 -13.602 -5.039 1 88.56 103 TRP B O 1
ATOM 2343 N N . LYS B 1 104 ? -13.359 -14.094 -6.938 1 81.69 104 LYS B N 1
ATOM 2344 C CA . LYS B 1 104 ? -14.32 -13.352 -7.754 1 81.69 104 LYS B CA 1
ATOM 2345 C C . LYS B 1 104 ? -15.75 -13.773 -7.43 1 81.69 104 LYS B C 1
ATOM 2347 O O . LYS B 1 104 ? -16.672 -12.961 -7.488 1 81.69 104 LYS B O 1
ATOM 2352 N N . ARG B 1 105 ? -15.992 -14.938 -6.992 1 81.56 105 ARG B N 1
ATOM 2353 C CA . ARG B 1 105 ? -17.344 -15.453 -6.809 1 81.56 105 ARG B CA 1
ATOM 2354 C C . ARG B 1 105 ? -17.781 -15.32 -5.355 1 81.56 105 ARG B C 1
ATOM 2356 O O . ARG B 1 105 ? -18.859 -15.781 -4.984 1 81.56 105 ARG B O 1
ATOM 2363 N N . TYR B 1 106 ? -16.984 -14.688 -4.547 1 82.44 106 TYR B N 1
ATOM 2364 C CA . TYR B 1 106 ? -17.297 -14.578 -3.129 1 82.44 106 TYR B CA 1
ATOM 2365 C C . TYR B 1 106 ? -17.5 -13.125 -2.727 1 82.44 106 TYR B C 1
ATOM 2367 O O . TYR B 1 106 ? -16.922 -12.219 -3.32 1 82.44 106 TYR B O 1
ATOM 2375 N N . LYS B 1 107 ? -18.391 -12.961 -1.736 1 75.62 107 LYS B N 1
ATOM 2376 C CA . LYS B 1 107 ? -18.484 -11.656 -1.084 1 75.62 107 LYS B CA 1
ATOM 2377 C C . LYS B 1 107 ? -17.266 -11.398 -0.195 1 75.62 107 LYS B C 1
ATOM 2379 O O . LYS B 1 107 ? -16.75 -12.32 0.437 1 75.62 107 LYS B O 1
ATOM 2384 N N . VAL B 1 108 ? -16.828 -10.242 -0.136 1 70.62 108 VAL B N 1
ATOM 2385 C CA . VAL B 1 108 ? -15.633 -9.844 0.583 1 70.62 108 VAL B CA 1
ATOM 2386 C C . VAL B 1 108 ? -15.711 -10.312 2.033 1 70.62 108 VAL B C 1
ATOM 2388 O O . VAL B 1 108 ? -14.719 -10.773 2.596 1 70.62 108 VAL B O 1
ATOM 2391 N N . LYS B 1 109 ? -16.875 -10.141 2.641 1 72.88 109 LYS B N 1
ATOM 2392 C CA . LYS B 1 109 ? -17.047 -10.523 4.039 1 72.88 109 LYS B CA 1
ATOM 2393 C C . LYS B 1 109 ? -16.766 -12.008 4.246 1 72.88 109 LYS B C 1
ATOM 2395 O O . LYS B 1 109 ? -16.312 -12.414 5.316 1 72.88 109 LYS B O 1
ATOM 2400 N N . HIS B 1 110 ? -16.969 -12.828 3.211 1 84.06 110 HIS B N 1
ATOM 2401 C CA . HIS B 1 110 ? -16.703 -14.266 3.309 1 84.06 110 HIS B CA 1
ATOM 2402 C C . HIS B 1 110 ? -15.234 -14.57 3.039 1 84.06 110 HIS B C 1
ATOM 2404 O O . HIS B 1 110 ? -14.688 -15.523 3.592 1 84.06 110 HIS B O 1
ATOM 2410 N N . VAL B 1 111 ? -14.664 -13.812 2.227 1 85.5 111 VAL B N 1
ATOM 2411 C CA . VAL B 1 111 ? -13.273 -14.039 1.836 1 85.5 111 VAL B CA 1
ATOM 2412 C C . VAL B 1 111 ? -12.375 -13.945 3.062 1 85.5 111 VAL B C 1
ATOM 2414 O O . VAL B 1 111 ? -11.445 -14.742 3.221 1 85.5 111 VAL B O 1
ATOM 2417 N N . TYR B 1 112 ? -12.742 -13.109 3.943 1 82.81 112 TYR B N 1
ATOM 2418 C CA . TYR B 1 112 ? -11.984 -12.922 5.176 1 82.81 112 TYR B CA 1
ATOM 2419 C C . TYR B 1 112 ? -11.875 -14.227 5.953 1 82.81 112 TYR B C 1
ATOM 2421 O O . TYR B 1 112 ? -10.781 -14.641 6.344 1 82.81 112 TYR B O 1
ATOM 2429 N N . GLN B 1 113 ? -12.977 -14.789 6.184 1 87.94 113 GLN B N 1
ATOM 2430 C CA . GLN B 1 113 ? -13.023 -16.016 6.969 1 87.94 113 GLN B CA 1
ATOM 2431 C C . GLN B 1 113 ? -12.281 -17.141 6.266 1 87.94 113 GLN B C 1
ATOM 2433 O O . GLN B 1 113 ? -11.539 -17.891 6.898 1 87.94 113 GLN B O 1
ATOM 2438 N N . LEU B 1 114 ? -12.477 -17.266 5.008 1 92.62 114 LEU B N 1
ATOM 2439 C CA . LEU B 1 114 ? -11.852 -18.328 4.238 1 92.62 114 LEU B CA 1
ATOM 2440 C C . LEU B 1 114 ? -10.328 -18.203 4.262 1 92.62 114 LEU B C 1
ATOM 2442 O O . LEU B 1 114 ? -9.625 -19.172 4.512 1 92.62 114 LEU B O 1
ATOM 2446 N N . VAL B 1 115 ? -9.805 -17.016 4.074 1 91.19 115 VAL B N 1
ATOM 2447 C CA . VAL B 1 115 ? -8.367 -16.766 4.047 1 91.19 115 VAL B CA 1
ATOM 2448 C C . VAL B 1 115 ? -7.77 -17.031 5.426 1 91.19 115 VAL B C 1
ATOM 2450 O O . VAL B 1 115 ? -6.727 -17.688 5.543 1 91.19 115 VAL B O 1
ATOM 2453 N N . LYS B 1 116 ? -8.438 -16.625 6.422 1 90.06 116 LYS B N 1
ATOM 2454 C CA . LYS B 1 116 ? -7.949 -16.812 7.785 1 90.06 116 LYS B CA 1
ATOM 2455 C C . LYS B 1 116 ? -7.922 -18.297 8.164 1 90.06 116 LYS B C 1
ATOM 2457 O O . LYS B 1 116 ? -7.066 -18.719 8.938 1 90.06 116 LYS B O 1
ATOM 2462 N N . GLN B 1 117 ? -8.82 -19.016 7.578 1 93.88 117 GLN B N 1
ATOM 2463 C CA . GLN B 1 117 ? -8.898 -20.438 7.867 1 93.88 117 GLN B CA 1
ATOM 2464 C C . GLN B 1 117 ? -7.918 -21.234 7.008 1 93.88 117 GLN B C 1
ATOM 2466 O O . GLN B 1 117 ? -7.84 -22.453 7.113 1 93.88 117 GLN B O 1
ATOM 2471 N N . GLY B 1 118 ? -7.262 -20.578 6.141 1 94.44 118 GLY B N 1
ATOM 2472 C CA . GLY B 1 118 ? -6.223 -21.234 5.363 1 94.44 118 GLY B CA 1
ATOM 2473 C C . GLY B 1 118 ? -6.688 -21.656 3.979 1 94.44 118 GLY B C 1
ATOM 2474 O O . GLY B 1 118 ? -5.957 -22.328 3.252 1 94.44 118 GLY B O 1
ATOM 2475 N N . GLN B 1 119 ? -7.867 -21.219 3.678 1 95.19 119 GLN B N 1
ATOM 2476 C CA . GLN B 1 119 ? -8.359 -21.531 2.342 1 95.19 119 GLN B CA 1
ATOM 2477 C C . GLN B 1 119 ? -7.785 -20.578 1.298 1 95.19 119 GLN B C 1
ATOM 2479 O O . GLN B 1 119 ? -7.438 -19.438 1.616 1 95.19 119 GLN B O 1
ATOM 2484 N N . ARG B 1 120 ? -7.699 -21.109 0.094 1 96.31 120 ARG B N 1
ATOM 2485 C CA . ARG B 1 120 ? -7.219 -20.344 -1.054 1 96.31 120 ARG B CA 1
ATOM 2486 C C . ARG B 1 120 ? -8.102 -20.562 -2.273 1 96.31 120 ARG B C 1
ATOM 2488 O O . ARG B 1 120 ? -8.805 -21.578 -2.355 1 96.31 1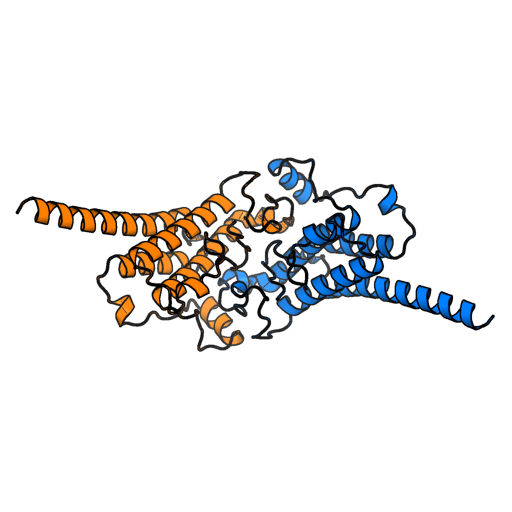20 ARG B O 1
ATOM 2495 N N . PRO B 1 121 ? -8.078 -19.562 -3.193 1 94.81 121 PRO B N 1
ATOM 2496 C CA . PRO B 1 121 ? -8.852 -19.797 -4.418 1 94.81 121 PRO B CA 1
ATOM 2497 C C . PRO B 1 121 ? -8.422 -21.062 -5.16 1 94.81 121 PRO B C 1
ATOM 2499 O O . PRO B 1 121 ? -7.227 -21.375 -5.207 1 94.81 121 PRO B O 1
ATOM 2502 N N . LYS B 1 122 ? -9.344 -21.719 -5.746 1 94.25 122 LYS B N 1
ATOM 2503 C CA . LYS B 1 122 ? -9.047 -22.938 -6.488 1 94.25 122 LYS B CA 1
ATOM 2504 C C . LYS B 1 122 ? -8.609 -22.625 -7.914 1 94.25 122 LYS B C 1
ATOM 2506 O O . LYS B 1 122 ? -9.25 -21.828 -8.602 1 94.25 122 LYS B O 1
ATOM 2511 N N . VAL B 1 123 ? -7.566 -23.234 -8.289 1 96 123 VAL B N 1
ATOM 2512 C CA . VAL B 1 123 ? -7.145 -23.188 -9.68 1 96 123 VAL B CA 1
ATOM 2513 C C . VAL B 1 123 ? -7.871 -24.266 -10.484 1 96 123 VAL B C 1
ATOM 2515 O O . VAL B 1 123 ? -7.961 -25.406 -10.047 1 96 123 VAL B O 1
ATOM 2518 N N . PRO B 1 124 ? -8.484 -23.828 -11.625 1 95.94 124 PRO B N 1
ATOM 2519 C CA . PRO B 1 124 ? -9.148 -24.828 -12.453 1 95.94 124 PRO B CA 1
ATOM 2520 C C . PRO B 1 124 ? -8.266 -26.047 -12.719 1 95.94 124 PRO B C 1
ATOM 2522 O O . PRO B 1 124 ? -7.059 -25.906 -12.922 1 95.94 124 PRO B O 1
ATOM 2525 N N . ASP B 1 125 ? -8.914 -27.219 -12.805 1 95.81 125 ASP B N 1
ATOM 2526 C CA . ASP B 1 125 ? -8.195 -28.484 -12.961 1 95.81 125 ASP B CA 1
ATOM 2527 C C . ASP B 1 125 ? -7.395 -28.5 -14.258 1 95.81 125 ASP B C 1
ATOM 2529 O O . ASP B 1 125 ? -6.301 -29.062 -14.312 1 95.81 125 ASP B O 1
ATOM 2533 N N . THR B 1 126 ? -7.922 -27.922 -15.273 1 95.31 126 THR B N 1
ATOM 2534 C CA . THR B 1 126 ? -7.258 -27.906 -16.578 1 95.31 126 THR B CA 1
ATOM 2535 C C . THR B 1 126 ? -5.902 -27.219 -16.484 1 95.31 126 THR B C 1
ATOM 2537 O O . THR B 1 126 ? -4.957 -27.594 -17.172 1 95.31 126 THR B O 1
ATOM 2540 N N . ILE B 1 127 ? -5.836 -26.281 -15.602 1 96.19 127 ILE B N 1
ATOM 2541 C CA . ILE B 1 127 ? -4.59 -25.547 -15.422 1 96.19 127 ILE B CA 1
ATOM 2542 C C . ILE B 1 127 ? -3.707 -26.266 -14.406 1 96.19 127 ILE B C 1
ATOM 2544 O O . ILE B 1 127 ? -2.514 -26.469 -14.648 1 96.19 127 ILE B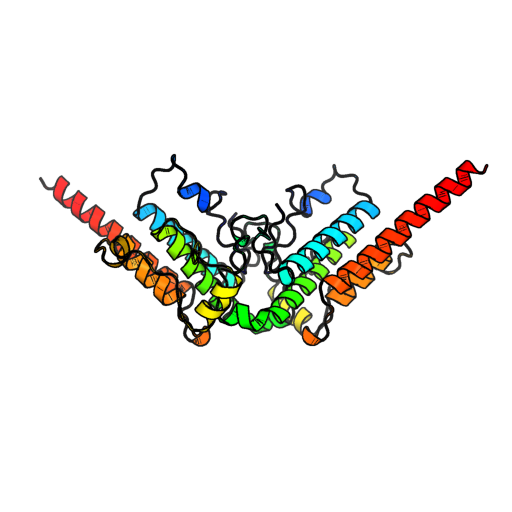 O 1
ATOM 2548 N N . TYR B 1 128 ? -4.277 -26.703 -13.328 1 96.06 128 TYR B N 1
ATOM 2549 C CA . TYR B 1 128 ? -3.543 -27.297 -12.219 1 96.06 128 TYR B CA 1
ATOM 2550 C C . TYR B 1 128 ? -2.871 -28.609 -12.641 1 96.06 128 TYR B C 1
ATOM 2552 O O . TYR B 1 128 ? -1.779 -28.922 -12.164 1 96.06 128 TYR B O 1
ATOM 2560 N N . GLN B 1 129 ? -3.496 -29.281 -13.602 1 95.62 129 GLN B N 1
ATOM 2561 C CA . GLN B 1 129 ? -2.994 -30.578 -14.008 1 95.62 129 GLN B CA 1
ATOM 2562 C C . GLN B 1 129 ? -2.129 -30.484 -15.258 1 95.62 129 GLN B C 1
ATOM 2564 O O . GLN B 1 129 ? -1.619 -31.484 -15.758 1 95.62 129 GLN B O 1
ATOM 2569 N N . SER B 1 130 ? -2.008 -29.297 -15.727 1 94.94 130 SER B N 1
ATOM 2570 C CA . SER B 1 130 ? -1.184 -29.094 -16.922 1 94.94 130 SER B CA 1
ATOM 2571 C C . SER B 1 130 ? 0.27 -29.469 -16.641 1 94.94 130 SER B C 1
ATOM 2573 O O . SER B 1 130 ? 0.785 -29.234 -15.555 1 94.94 130 SER B O 1
ATOM 2575 N N . ASN B 1 131 ? 0.903 -30.031 -17.688 1 92.44 131 ASN B N 1
ATOM 2576 C CA . ASN B 1 131 ? 2.32 -30.359 -17.562 1 92.44 131 ASN B CA 1
ATOM 2577 C C . ASN B 1 131 ? 3.197 -29.281 -18.203 1 92.44 131 ASN B C 1
ATOM 2579 O O . ASN B 1 131 ? 4.414 -29.438 -18.312 1 92.44 131 ASN B O 1
ATOM 2583 N N . GLY B 1 132 ? 2.547 -28.219 -18.562 1 95.56 132 GLY B N 1
ATOM 2584 C CA . GLY B 1 132 ? 3.326 -27.125 -19.125 1 95.56 132 GLY B CA 1
ATOM 2585 C C . GLY B 1 132 ? 4.254 -26.469 -18.125 1 95.56 132 GLY B C 1
ATOM 2586 O O . GLY B 1 132 ? 3.916 -26.344 -16.938 1 95.56 132 GLY B O 1
ATOM 2587 N N . ILE B 1 133 ? 5.426 -26.078 -18.641 1 96.44 133 ILE B N 1
ATOM 2588 C CA . ILE B 1 133 ? 6.418 -25.453 -17.766 1 96.44 133 ILE B CA 1
ATOM 2589 C C . ILE B 1 133 ? 5.836 -24.203 -17.125 1 96.44 133 ILE B C 1
ATOM 2591 O O . ILE B 1 133 ? 5.996 -23.984 -15.914 1 96.44 133 ILE B O 1
ATOM 2595 N N . TYR B 1 134 ? 5.18 -23.438 -17.875 1 96.31 134 TYR B N 1
ATOM 2596 C CA . TYR B 1 134 ? 4.57 -22.203 -17.391 1 96.31 134 TYR B CA 1
ATOM 2597 C C . TYR B 1 134 ? 3.637 -22.469 -16.234 1 96.31 134 TYR B C 1
ATOM 2599 O O . TYR B 1 134 ? 3.803 -21.906 -15.148 1 96.31 134 TYR B O 1
ATOM 2607 N N . GLU B 1 135 ? 2.668 -23.391 -16.406 1 97.5 135 GLU B N 1
ATOM 2608 C CA . GLU B 1 135 ? 1.684 -23.672 -15.367 1 97.5 135 GLU B CA 1
ATOM 2609 C C . GLU B 1 135 ? 2.35 -24.25 -14.117 1 97.5 135 GLU B C 1
ATOM 2611 O O . GLU B 1 135 ? 2.043 -23.828 -13 1 97.5 135 GLU B O 1
ATOM 2616 N N . ARG B 1 136 ? 3.277 -25.109 -14.312 1 97.69 136 ARG B N 1
ATOM 2617 C CA . ARG B 1 136 ? 3.912 -25.797 -13.188 1 97.69 136 ARG B CA 1
ATOM 2618 C C . ARG B 1 136 ? 4.648 -24.797 -12.289 1 97.69 136 ARG B C 1
ATOM 2620 O O . ARG B 1 136 ? 4.473 -24.812 -11.07 1 97.69 136 ARG B O 1
ATOM 2627 N N . TYR B 1 137 ? 5.414 -23.938 -12.898 1 98.31 137 TYR B N 1
ATOM 2628 C CA . TYR B 1 137 ? 6.25 -23.047 -12.102 1 98.31 137 TYR B CA 1
ATOM 2629 C C . TYR B 1 137 ? 5.43 -21.891 -11.539 1 98.31 137 TYR B C 1
ATOM 2631 O O . TYR B 1 137 ? 5.703 -21.406 -10.438 1 98.31 137 TYR B O 1
ATOM 2639 N N . MET B 1 138 ? 4.441 -21.453 -12.234 1 98.06 138 MET B N 1
ATOM 2640 C CA . MET B 1 138 ? 3.539 -20.422 -11.711 1 98.06 138 MET B CA 1
ATOM 2641 C C . MET B 1 138 ? 2.771 -20.953 -10.5 1 98.06 138 MET B C 1
ATOM 2643 O O . MET B 1 138 ? 2.643 -20.25 -9.492 1 98.06 138 MET B O 1
ATOM 2647 N N . ILE B 1 139 ? 2.297 -22.203 -10.609 1 98.31 139 ILE B N 1
ATOM 2648 C CA . ILE B 1 139 ? 1.532 -22.797 -9.523 1 98.31 139 ILE B CA 1
ATOM 2649 C C . ILE B 1 139 ? 2.438 -23 -8.305 1 98.31 139 ILE B C 1
ATOM 2651 O O . ILE B 1 139 ? 2.051 -22.703 -7.176 1 98.31 139 ILE B O 1
ATOM 2655 N N . GLN B 1 140 ? 3.6 -23.484 -8.57 1 98.5 140 GLN B N 1
ATOM 2656 C CA . GLN B 1 140 ? 4.543 -23.703 -7.477 1 98.5 140 GLN B CA 1
ATOM 2657 C C . GLN B 1 140 ? 4.836 -22.391 -6.742 1 98.5 140 GLN B C 1
ATOM 2659 O O . GLN B 1 140 ? 4.793 -22.344 -5.512 1 98.5 140 GLN B O 1
ATOM 2664 N N . ALA B 1 141 ? 5.168 -21.344 -7.512 1 98.56 141 ALA B N 1
ATOM 2665 C CA . ALA B 1 141 ? 5.453 -20.031 -6.938 1 98.56 141 ALA B CA 1
ATOM 2666 C C . ALA B 1 141 ? 4.242 -19.484 -6.18 1 98.56 141 ALA B C 1
ATOM 2668 O O . ALA B 1 141 ? 4.375 -18.969 -5.07 1 98.56 141 ALA B O 1
ATOM 2669 N N . MET B 1 142 ? 3.086 -19.641 -6.75 1 97.75 142 MET B N 1
ATOM 2670 C CA . MET B 1 142 ? 1.829 -19.156 -6.176 1 97.75 142 MET B CA 1
ATOM 2671 C C . MET B 1 142 ? 1.558 -19.828 -4.832 1 97.75 142 MET B C 1
ATOM 2673 O O . MET B 1 142 ? 1.281 -19.156 -3.842 1 97.75 142 MET B O 1
ATOM 2677 N N . GLU B 1 143 ? 1.682 -21.109 -4.793 1 98.19 143 GLU B N 1
ATOM 2678 C CA . GLU B 1 143 ? 1.395 -21.875 -3.578 1 98.19 143 GLU B CA 1
ATOM 2679 C C . GLU B 1 143 ? 2.395 -21.547 -2.473 1 98.19 143 GLU B C 1
ATOM 2681 O O . GLU B 1 143 ? 2.025 -21.453 -1.301 1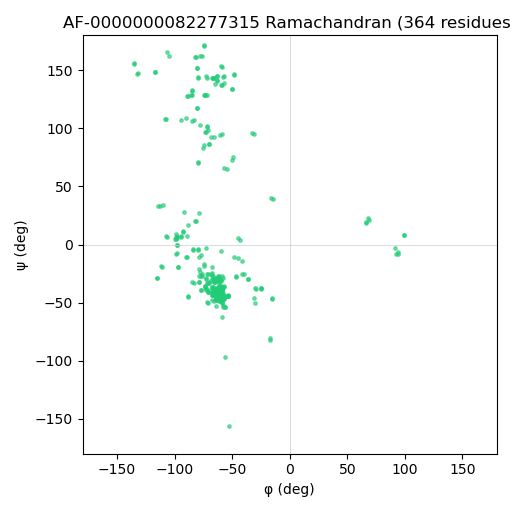 98.19 143 GLU B O 1
ATOM 2686 N N . GLN B 1 144 ? 3.615 -21.359 -2.855 1 98.5 144 GLN B N 1
ATOM 2687 C CA . GLN B 1 144 ? 4.613 -20.953 -1.867 1 98.5 144 GLN B CA 1
ATOM 2688 C C . GLN B 1 144 ? 4.324 -19.547 -1.333 1 98.5 144 GLN B C 1
ATOM 2690 O O . GLN B 1 144 ? 4.438 -19.312 -0.131 1 98.5 144 GLN B O 1
ATOM 2695 N N . ALA B 1 145 ? 3.969 -18.672 -2.213 1 97.06 145 ALA B N 1
ATOM 2696 C CA . ALA B 1 145 ? 3.635 -17.297 -1.816 1 97.06 145 ALA B CA 1
ATOM 2697 C C . ALA B 1 145 ? 2.436 -17.281 -0.874 1 97.06 145 ALA B C 1
ATOM 2699 O O . ALA B 1 145 ? 2.326 -16.406 -0.017 1 97.06 145 ALA B O 1
ATOM 2700 N N . TRP B 1 146 ? 1.533 -18.328 -0.997 1 97.06 146 TRP B N 1
ATOM 2701 C CA . TRP B 1 146 ? 0.29 -18.375 -0.235 1 97.06 146 TRP B CA 1
ATOM 2702 C C . TRP B 1 146 ? 0.478 -19.141 1.067 1 97.06 146 TRP B C 1
ATOM 2704 O O . TRP B 1 146 ? -0.497 -19.484 1.742 1 97.06 146 TRP B O 1
ATOM 2714 N N . THR B 1 147 ? 1.747 -19.438 1.433 1 97.62 147 THR B N 1
ATOM 2715 C CA . THR B 1 147 ? 1.968 -20.047 2.744 1 97.62 147 THR B CA 1
ATOM 2716 C C . THR B 1 147 ? 1.254 -19.25 3.83 1 97.62 147 THR B C 1
ATOM 2718 O O . THR B 1 147 ? 1.388 -18.016 3.896 1 97.62 147 THR B O 1
ATOM 2721 N N . HIS B 1 148 ? 0.553 -19.922 4.703 1 95.88 148 HIS B N 1
ATOM 2722 C CA . HIS B 1 148 ? -0.404 -19.297 5.605 1 95.88 148 HIS B CA 1
ATOM 2723 C C . HIS B 1 148 ? 0.308 -18.484 6.68 1 95.88 148 HIS B C 1
ATOM 2725 O O . HIS B 1 148 ? -0.059 -17.328 6.934 1 95.88 148 HIS B O 1
ATOM 2731 N N . GLU B 1 149 ? 1.295 -19.125 7.328 1 94.31 149 GLU B N 1
ATOM 2732 C CA . GLU B 1 149 ? 2.045 -18.438 8.375 1 94.31 149 GLU B CA 1
ATOM 2733 C C . GLU B 1 149 ? 3.121 -17.531 7.781 1 94.31 149 GLU B C 1
ATOM 2735 O O . GLU B 1 149 ? 4.059 -18 7.141 1 94.31 149 GLU B O 1
ATOM 2740 N N . PHE B 1 150 ? 2.982 -16.266 8.031 1 91.88 150 PHE B N 1
ATOM 2741 C CA . PHE B 1 150 ? 3.875 -15.328 7.363 1 91.88 150 PHE B CA 1
ATOM 2742 C C . PHE B 1 150 ? 5.324 -15.578 7.762 1 91.88 150 PHE B C 1
ATOM 2744 O O . PHE B 1 150 ? 6.242 -15.352 6.973 1 91.88 150 PHE B O 1
ATOM 2751 N N . ARG B 1 151 ? 5.574 -16.094 8.977 1 93.12 151 ARG B N 1
ATOM 2752 C CA . ARG B 1 151 ? 6.941 -16.375 9.406 1 93.12 151 ARG B CA 1
ATOM 2753 C C . ARG B 1 151 ? 7.547 -17.516 8.602 1 93.12 151 ARG B C 1
ATOM 2755 O O . ARG B 1 151 ? 8.766 -17.625 8.484 1 93.12 151 ARG B O 1
ATOM 2762 N N . GLU B 1 152 ? 6.691 -18.344 8.078 1 96.56 152 GLU B N 1
ATOM 2763 C CA . GLU B 1 152 ? 7.133 -19.5 7.301 1 96.56 152 GLU B CA 1
ATOM 2764 C C . GLU B 1 152 ? 7.055 -19.219 5.801 1 96.56 152 GLU B C 1
ATOM 2766 O O . GLU B 1 152 ? 7.512 -20.016 4.988 1 96.56 152 GLU B O 1
ATOM 2771 N N . ARG B 1 153 ? 6.461 -18.078 5.438 1 96.62 153 ARG B N 1
ATOM 2772 C CA . ARG B 1 153 ? 6.301 -17.719 4.035 1 96.62 153 ARG B CA 1
ATOM 2773 C C . ARG B 1 153 ? 7.633 -17.297 3.42 1 96.62 153 ARG B C 1
ATOM 2775 O O . ARG B 1 153 ? 8.367 -16.5 4.004 1 96.62 153 ARG B O 1
ATOM 2782 N N . PRO B 1 154 ? 7.953 -17.922 2.27 1 97.12 154 PRO B N 1
ATOM 2783 C CA . PRO B 1 154 ? 9.203 -17.531 1.624 1 97.12 154 PRO B CA 1
ATOM 2784 C C . PRO B 1 154 ? 9.242 -16.047 1.267 1 97.12 154 PRO B C 1
ATOM 2786 O O . PRO B 1 154 ? 8.188 -15.414 1.108 1 97.12 154 PRO B O 1
ATOM 2789 N N . GLY B 1 155 ? 10.43 -15.492 1.21 1 93.62 155 GLY B N 1
ATOM 2790 C CA . GLY B 1 155 ? 10.594 -14.125 0.753 1 93.62 155 GLY B CA 1
ATOM 2791 C C . GLY B 1 155 ? 10.445 -13.969 -0.748 1 93.62 155 GLY B C 1
ATOM 2792 O O . GLY B 1 155 ? 10.32 -14.961 -1.469 1 93.62 155 GLY B O 1
ATOM 2793 N N . ALA B 1 156 ? 10.414 -12.711 -1.158 1 91 156 ALA B N 1
ATOM 2794 C CA . ALA B 1 156 ? 10.219 -12.406 -2.572 1 91 156 ALA B CA 1
ATOM 2795 C C . ALA B 1 156 ? 11.32 -13.031 -3.424 1 91 156 ALA B C 1
ATOM 2797 O O . ALA B 1 156 ? 11.07 -13.5 -4.539 1 91 156 ALA B O 1
ATOM 2798 N N . LEU B 1 157 ? 12.5 -13.031 -2.885 1 95.31 157 LEU B N 1
ATOM 2799 C CA . LEU B 1 157 ? 13.625 -13.586 -3.637 1 95.31 157 LEU B CA 1
ATOM 2800 C C . LEU B 1 157 ? 13.406 -15.062 -3.922 1 95.31 157 LEU B C 1
ATOM 2802 O O . LEU B 1 157 ? 13.664 -15.531 -5.031 1 95.31 157 LEU B O 1
ATOM 2806 N N . GLN B 1 158 ? 12.992 -15.75 -2.945 1 97.94 158 GLN B N 1
ATOM 2807 C CA . GLN B 1 158 ? 12.75 -17.172 -3.119 1 97.94 158 GLN B CA 1
ATOM 2808 C C . GLN B 1 158 ? 11.664 -17.422 -4.164 1 97.94 158 GLN B C 1
ATOM 2810 O O . GLN B 1 158 ? 11.781 -18.344 -4.98 1 97.94 158 GLN B O 1
ATOM 2815 N N . ILE B 1 159 ? 10.633 -16.656 -4.117 1 97.88 159 ILE B N 1
ATOM 2816 C CA . ILE B 1 159 ? 9.57 -16.766 -5.109 1 97.88 159 ILE B CA 1
ATOM 2817 C C . ILE B 1 159 ? 10.125 -16.453 -6.5 1 97.88 159 ILE B C 1
ATOM 2819 O O . ILE B 1 159 ? 9.836 -17.172 -7.461 1 97.88 159 ILE B O 1
ATOM 2823 N N . ALA B 1 160 ? 10.922 -15.453 -6.602 1 96.12 160 ALA B N 1
ATOM 2824 C CA . ALA B 1 160 ? 11.531 -15.062 -7.871 1 96.12 160 ALA B CA 1
ATOM 2825 C C . ALA B 1 160 ? 12.406 -16.172 -8.43 1 96.12 160 ALA B C 1
ATOM 2827 O O . ALA B 1 160 ? 12.43 -16.406 -9.641 1 96.12 160 ALA B O 1
ATOM 2828 N N . LYS B 1 161 ? 13.07 -16.797 -7.594 1 98.31 161 LYS B N 1
ATOM 2829 C CA . LYS B 1 161 ? 13.938 -17.891 -8.023 1 98.31 161 LYS B CA 1
ATOM 2830 C C . LYS B 1 161 ? 13.133 -19.016 -8.656 1 98.31 161 LYS B C 1
ATOM 2832 O O . LYS B 1 161 ? 13.562 -19.609 -9.648 1 98.31 161 LYS B O 1
ATOM 2837 N N . ILE B 1 162 ? 12.023 -19.312 -8.078 1 98.44 162 ILE B N 1
ATOM 2838 C CA . ILE B 1 162 ? 11.148 -20.344 -8.648 1 98.44 162 ILE B CA 1
ATOM 2839 C C . ILE B 1 162 ? 10.727 -19.922 -10.055 1 98.44 162 ILE B C 1
ATOM 2841 O O . ILE B 1 162 ? 10.805 -20.719 -10.992 1 98.44 162 ILE B O 1
ATOM 2845 N N . LEU B 1 163 ? 10.297 -18.719 -10.188 1 98 163 LEU B N 1
ATOM 2846 C CA . LEU B 1 163 ? 9.852 -18.219 -11.484 1 98 163 LEU B CA 1
ATOM 2847 C C . LEU B 1 163 ? 11.008 -18.203 -12.484 1 98 163 LEU B C 1
ATOM 2849 O O . LEU B 1 163 ? 10.82 -18.547 -13.656 1 98 163 LEU B O 1
ATOM 2853 N N . LYS B 1 164 ? 12.148 -17.844 -12.016 1 97.81 164 LYS B N 1
ATOM 2854 C CA . LYS B 1 164 ? 13.336 -17.812 -12.859 1 97.81 164 LYS B CA 1
ATOM 2855 C C . LYS B 1 164 ? 13.68 -19.219 -13.367 1 97.81 164 LYS B C 1
ATOM 2857 O O . LYS B 1 164 ? 14.094 -19.375 -14.516 1 97.81 164 LYS B O 1
ATOM 2862 N N . GLU B 1 165 ? 13.594 -20.125 -12.484 1 97.75 165 GLU B N 1
ATOM 2863 C CA . GLU B 1 165 ? 13.82 -21.5 -12.906 1 97.75 165 GLU B CA 1
ATOM 2864 C C . GLU B 1 165 ? 12.891 -21.891 -14.047 1 97.75 165 GLU B C 1
ATOM 2866 O O . GLU B 1 165 ? 13.305 -22.562 -14.992 1 97.75 165 GLU B O 1
ATOM 2871 N N . GLY B 1 166 ? 11.594 -21.516 -13.914 1 97.25 166 GLY B N 1
ATOM 2872 C CA . GLY B 1 166 ? 10.664 -21.766 -15 1 97.25 166 GLY B CA 1
ATOM 2873 C C . GLY B 1 166 ? 11.086 -21.109 -16.297 1 97.25 166 GLY B C 1
ATOM 2874 O O . GLY B 1 166 ? 11.023 -21.719 -17.359 1 97.25 166 GLY B O 1
ATOM 2875 N N . LEU B 1 167 ? 11.547 -19.922 -16.266 1 96 167 LEU B N 1
ATOM 2876 C CA . LEU B 1 167 ? 12.023 -19.188 -17.438 1 96 167 LEU B CA 1
ATOM 2877 C C . LEU B 1 167 ? 13.211 -19.906 -18.062 1 96 167 LEU B C 1
ATOM 2879 O O . LEU B 1 167 ? 13.273 -20.047 -19.297 1 96 167 LEU B O 1
ATOM 2883 N N . ASP B 1 168 ? 14.102 -20.328 -17.25 1 95.94 168 ASP B N 1
ATOM 2884 C CA . ASP B 1 168 ? 15.289 -21.016 -17.734 1 95.94 168 ASP B CA 1
ATOM 2885 C C . ASP B 1 168 ? 14.922 -22.312 -18.438 1 95.94 168 ASP B C 1
ATOM 2887 O O . ASP B 1 168 ? 15.508 -22.672 -19.469 1 95.94 168 ASP B O 1
ATOM 2891 N N . ARG B 1 169 ? 13.969 -22.969 -17.953 1 94.81 169 ARG B N 1
ATOM 2892 C CA . ARG B 1 169 ? 13.531 -24.234 -18.531 1 94.81 169 ARG B CA 1
ATOM 2893 C C . ARG B 1 169 ? 12.812 -24 -19.859 1 94.81 169 ARG B C 1
ATOM 2895 O O . ARG B 1 169 ? 12.898 -24.828 -20.766 1 94.81 169 ARG B O 1
ATOM 2902 N N . MET B 1 170 ? 12.141 -22.891 -19.906 1 92.88 170 MET B N 1
ATOM 2903 C CA . MET B 1 170 ? 11.453 -22.578 -21.156 1 92.88 170 MET B CA 1
ATOM 2904 C C . MET B 1 170 ? 12.453 -22.141 -22.234 1 92.88 170 MET B C 1
ATOM 2906 O O . MET B 1 170 ? 12.219 -22.359 -23.422 1 92.88 170 MET B O 1
ATOM 2910 N N . ALA B 1 171 ? 13.461 -21.453 -21.859 1 84.56 171 ALA B N 1
ATOM 2911 C CA . ALA B 1 171 ? 14.492 -21.016 -22.781 1 84.56 171 ALA B CA 1
ATOM 2912 C C . ALA B 1 171 ? 15.273 -22.188 -23.344 1 84.56 171 ALA B C 1
ATOM 2914 O O . ALA B 1 171 ? 15.625 -22.219 -24.531 1 84.56 171 ALA B O 1
ATOM 2915 N N . VAL B 1 172 ? 15.719 -23.078 -22.516 1 71.44 172 VAL B N 1
ATOM 2916 C CA . VAL B 1 172 ? 16.484 -24.234 -22.953 1 71.44 172 VAL B CA 1
ATOM 2917 C C . VAL B 1 172 ? 15.617 -25.094 -23.875 1 71.44 172 VAL B C 1
ATOM 2919 O O . VAL B 1 172 ? 16.109 -25.656 -24.859 1 71.44 172 VAL B O 1
ATOM 2922 N N . GLY B 1 173 ? 14.344 -25.188 -23.469 1 57.41 173 GLY B N 1
ATOM 2923 C CA . GLY B 1 173 ? 13.516 -25.984 -24.359 1 57.41 173 GLY B CA 1
ATOM 2924 C C . GLY B 1 173 ? 13.391 -25.391 -25.75 1 57.41 173 GLY B C 1
ATOM 2925 O O . GLY B 1 173 ? 13.18 -26.109 -26.719 1 57.41 173 GLY B O 1
ATOM 2926 N N . GLN B 1 174 ? 13.469 -24.062 -25.797 1 55.19 174 GLN B N 1
ATOM 2927 C CA . GLN B 1 174 ? 13.43 -23.438 -27.109 1 55.19 174 GLN B CA 1
ATOM 2928 C C . GLN B 1 174 ? 14.742 -23.672 -27.859 1 55.19 174 GLN B C 1
ATOM 2930 O O . GLN B 1 174 ? 14.742 -23.766 -29.094 1 55.19 174 GLN B O 1
ATOM 2935 N N . THR B 1 175 ? 15.852 -23.625 -27.125 1 49.12 175 THR B N 1
ATOM 2936 C CA . THR B 1 175 ? 17.125 -23.844 -27.781 1 49.12 175 THR B CA 1
ATOM 2937 C C . THR B 1 175 ? 17.25 -25.266 -28.297 1 49.12 175 THR B C 1
ATOM 2939 O O . THR B 1 175 ? 17.844 -25.516 -29.359 1 49.12 175 THR B O 1
ATOM 2942 N N . THR B 1 176 ? 16.797 -26.188 -27.516 1 47.03 176 THR B N 1
ATOM 2943 C CA . THR B 1 176 ? 16.953 -27.562 -27.984 1 47.03 176 THR B CA 1
ATOM 2944 C C . THR B 1 176 ? 16.125 -27.797 -29.25 1 47.03 176 THR B C 1
ATOM 2946 O O . THR B 1 176 ? 16.469 -28.641 -30.078 1 47.03 176 THR B O 1
ATOM 2949 N N . ILE B 1 177 ? 15.086 -27.062 -29.328 1 46.91 177 ILE B N 1
ATOM 2950 C CA . ILE B 1 177 ? 14.32 -27.266 -30.547 1 46.91 177 ILE B CA 1
ATOM 2951 C C . ILE B 1 177 ? 15.055 -26.641 -31.734 1 46.91 177 ILE B C 1
ATOM 2953 O O . ILE B 1 177 ? 14.961 -27.141 -32.875 1 46.91 177 ILE B O 1
ATOM 2957 N N . LEU B 1 178 ? 15.656 -25.547 -31.438 1 44.38 178 LEU B N 1
ATOM 2958 C CA . LEU B 1 178 ? 16.344 -24.922 -32.562 1 44.38 178 LEU B CA 1
ATOM 2959 C C . LEU B 1 178 ? 17.562 -25.734 -33 1 44.38 178 LEU B C 1
ATOM 2961 O O . LEU B 1 178 ? 17.875 -25.812 -34.188 1 44.38 178 LEU B O 1
ATOM 2965 N N . ASP B 1 179 ? 18.219 -26.234 -32.062 1 43.59 179 ASP B N 1
ATOM 2966 C CA . ASP B 1 179 ? 19.391 -27 -32.469 1 43.59 179 ASP B CA 1
ATOM 2967 C C . ASP B 1 179 ? 19 -28.266 -33.188 1 43.59 179 ASP B C 1
ATOM 2969 O O . ASP B 1 179 ? 19.703 -28.688 -34.125 1 43.59 179 ASP B O 1
ATOM 2973 N N . GLU B 1 180 ? 17.906 -28.859 -32.906 1 44.25 180 GLU B N 1
ATOM 2974 C CA . GLU B 1 180 ? 17.562 -30.078 -33.625 1 44.25 180 GLU B CA 1
ATOM 2975 C C . GLU B 1 180 ? 17.156 -29.766 -35.062 1 44.25 180 GLU B C 1
ATOM 2977 O O . GLU B 1 180 ? 17.328 -30.594 -35.969 1 44.25 180 GLU B O 1
ATOM 2982 N N . THR B 1 181 ? 16.594 -28.578 -35.344 1 41 181 THR B N 1
ATOM 2983 C CA . THR B 1 181 ? 16.219 -28.312 -36.719 1 41 181 THR B CA 1
ATOM 2984 C C . THR B 1 181 ? 17.453 -27.922 -37.531 1 41 181 THR B C 1
ATOM 2986 O O . THR B 1 181 ? 17.375 -27.781 -38.75 1 41 181 THR B O 1
ATOM 2989 N N . VAL B 1 182 ? 18.438 -27.344 -36.75 1 48.47 182 VAL B N 1
ATOM 2990 C CA . VAL B 1 182 ? 19.562 -26.969 -37.625 1 48.47 182 VAL B CA 1
ATOM 2991 C C . VAL B 1 182 ? 20.359 -28.203 -38 1 48.47 182 VAL B C 1
ATOM 2993 O O . VAL B 1 182 ? 21.297 -28.109 -38.812 1 48.47 182 VAL B O 1
ATOM 2996 N N . SER B 1 183 ? 20.25 -29.156 -37.125 1 39.44 183 SER B N 1
ATOM 2997 C CA . SER B 1 183 ? 21.094 -30.281 -37.5 1 39.44 183 SER B CA 1
ATOM 2998 C C . SER B 1 183 ? 20.469 -31.125 -38.594 1 39.44 183 SER B C 1
ATOM 3000 O O . SER B 1 183 ? 21.109 -32 -39.188 1 39.44 183 SER B O 1
ATOM 3002 N N . THR B 1 184 ? 19.172 -30.891 -38.906 1 30.12 184 THR B N 1
ATOM 3003 C CA . THR B 1 184 ? 18.812 -31.672 -40.094 1 30.12 184 THR B CA 1
ATOM 3004 C C . THR B 1 184 ? 19.078 -30.891 -41.375 1 30.12 184 THR B C 1
ATOM 3006 O O . THR B 1 184 ? 18.859 -29.672 -41.406 1 30.12 184 THR B O 1
#

pLDDT: mean 75.35, std 21.99, range [24.12, 98.56]

Sequence (368 aa):
MYGYCSNTGLFNYADGGDLYDIFDANTNITPQQLLHIAYNITMSLHHAHNFDDEDARCGFRVGKNGGSYRSPEEYNYELENEKVDVYSMGNVLYFLLTHEDPWKRYKVKHVYQLVKQGQRPKVPDTIYQSNGIYERYMIQAMEQAWTHEFRERPGALQIAKILKEGLDRMAVGQTTILDETVSTMYGYCSNTGLFNYADGGDLYDIFDANTNITPQQLLHIAYNITMSLHHAHNFDDEDARCGFRVGKNGGSYRSPEEYNYELENEKVDVYSMGNVLYFLLTHEDPWKRYKVKHVYQLVKQGQRPKVPDTIYQSNGIYERYMIQAMEQAWTHEFRERPGALQIAKILKEGLDRMAVGQTTILDETVST

Organism: NCBI:txid303405

Foldseek 3Di:
DAACPQQLSLQCFPVRDGVLVCPPPVHPADLLNLLVSLLVSLVLLVCLLPPLPLQNQSVPNVPNRSCPPDDPVCVVCSLVSQLSNLLSSLQVLLCSQQVDGWPNVHDPVVVVVCLLVLHGGDDDPVLCVDPQLSSVLSVVLSVLSSPNDSVNRDGSVVSSVSSVVSSVVVVVVVVVVVVVVVVD/DQACPQQLPRACFPVRDGVLVCPPPVHPADLLNLLVSLLVSLVLLVCLLPPLPCQNQSVPNVVSRSPPPDDPVCVVCSLVSQLSNLLSSLQVLLCSQAVDGWPNVHDPVVVVVCLLVLHGGDDDPVLCVDPQLSSVLSVVLSVLSSPNDSVNRDGSVVSSVSSVVSSVVVVVVVVVVVVVVVVD

Radius of gyration: 23.2 Å; Cα contacts (8 Å, |Δi|>4): 541; chains: 2; bounding box: 46×81×61 Å